Protein AF-A0A3N5TDU1-F1 (afdb_monomer_lite)

Foldseek 3Di:
DVVVVVVVVVVVVVVVVVVVVVVVPPQPPVLVVCCVPPPLCVQQPVCSVLVSVLVVLCVVLLHDCVQLVVLVVVCSVVVPHNVVSSVVSNVSSVLLSVVSVLQVPDDPVDRLDDRPPPVVNLQSVLVSLCVVLVQDPVLVSLLSVLCVVVVQHSLQLSLLSVLLSLANCNNVAPNVLSSLLSNLSSPFPDDSVQSVCNNVLQVLLVVLVHDSNVLSVLSSVCRNVNHGPVSSVVVSVVRSVD

Radius of gyration: 24.21 Å; chains: 1; bounding box: 45×33×99 Å

pLDDT: mean 86.34, std 15.41, range [39.44, 98.12]

Secondary structure (DSSP, 8-state):
-HHHHHHHHHHHHHHHHHHHHHHTT---HHHHHHHHH-GGGGGGGGGHHHHHHHHHHHHHTT--HHHHHHHHHHHHHTT--HHHHHHHHHHHHHHHHHHHHHHHTS-TT--SS-TT-HHHHHHHHHHHHHHHTT--HHHHHHHHHHHHHTT--HHHHHHHHHHHHT-TTGGGS-HHHHHHHHHHHHT----HHHHHTHHHHHHHHHHTT--HHHHHHHHHHHHHTT--HHHHHHHHHHHTT-

Sequence (242 aa):
MRARLLKTMCLIISISISCLALYAQNVSVELSQWYSENPKAESYREVRSQLEDIFAKAKVNQIPPELVLEVLHEGAAKNVSPARLAAGADKKLAELVVFQEMLASFPSSFKAFGPGEEKNALFLKTLYLLAKRGMPMAILRSLYAFACENRTDAEILLSVFRGLGHIHVLELIPGKKLDELGRVLLASKLPVSTYLSLGSVFVKGNLGDIPISEITSIIIEAVRDGKGLIRIDQELNRRGRR

Structure (mmCIF, N/CA/C/O backbone):
data_AF-A0A3N5TDU1-F1
#
_entry.id   AF-A0A3N5TDU1-F1
#
loop_
_atom_site.group_PDB
_atom_site.id
_atom_site.type_symbol
_atom_site.label_atom_id
_atom_site.label_alt_id
_atom_site.label_comp_id
_atom_site.label_asym_id
_atom_site.label_entity_id
_atom_site.label_seq_id
_atom_site.pdbx_PDB_ins_code
_atom_site.Cartn_x
_atom_site.Cartn_y
_atom_site.Cartn_z
_atom_site.occupancy
_atom_site.B_iso_or_equiv
_atom_site.auth_seq_id
_atom_site.auth_comp_id
_atom_site.auth_asym_id
_atom_site.auth_atom_id
_atom_site.pdbx_PDB_model_num
ATOM 1 N N . MET A 1 1 ? -8.587 -15.722 64.201 1.00 51.94 1 MET A N 1
ATOM 2 C CA . MET A 1 1 ? -8.148 -16.181 62.857 1.00 51.94 1 MET A CA 1
ATOM 3 C C . MET A 1 1 ? -9.072 -15.747 61.709 1.00 51.94 1 MET A C 1
ATOM 5 O O . MET A 1 1 ? -8.555 -15.327 60.685 1.00 51.94 1 MET A O 1
ATOM 9 N N . ARG A 1 2 ? -10.409 -15.744 61.868 1.00 48.25 2 ARG A N 1
ATOM 10 C CA . ARG A 1 2 ? -11.372 -15.341 60.811 1.00 48.25 2 ARG A CA 1
ATOM 11 C C . ARG A 1 2 ? -11.252 -13.888 60.303 1.00 48.25 2 ARG A C 1
ATOM 13 O O . ARG A 1 2 ? -11.464 -13.645 59.124 1.00 48.25 2 ARG A O 1
ATOM 20 N N . ALA A 1 3 ? -10.834 -12.938 61.142 1.00 48.56 3 ALA A N 1
ATOM 21 C CA . ALA A 1 3 ? -10.732 -11.521 60.759 1.00 48.56 3 ALA A CA 1
ATOM 22 C C . ALA A 1 3 ? -9.557 -11.181 59.812 1.00 48.56 3 ALA A C 1
ATOM 24 O O . ALA A 1 3 ? -9.582 -10.139 59.161 1.00 48.56 3 ALA A O 1
ATOM 25 N N . ARG A 1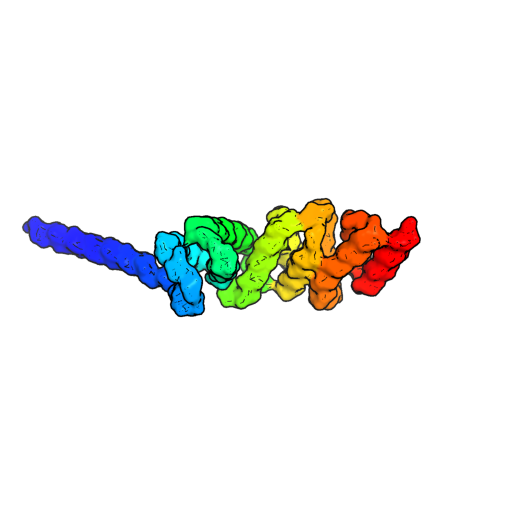 4 ? -8.527 -12.039 59.715 1.00 46.19 4 ARG A N 1
ATOM 26 C CA . ARG A 1 4 ? -7.401 -11.823 58.784 1.00 46.19 4 ARG A CA 1
ATOM 27 C C . ARG A 1 4 ? -7.746 -12.244 57.353 1.00 46.19 4 ARG A C 1
ATOM 29 O O . ARG A 1 4 ? -7.337 -11.554 56.434 1.00 46.19 4 ARG A O 1
ATOM 36 N N . LEU A 1 5 ? -8.559 -13.289 57.179 1.00 45.72 5 LEU A N 1
ATOM 37 C CA . LEU A 1 5 ? -8.977 -13.788 55.861 1.00 45.72 5 LEU A CA 1
ATOM 38 C C . LEU A 1 5 ? -9.904 -12.809 55.117 1.00 45.72 5 LEU A C 1
ATOM 40 O O . LEU A 1 5 ? -9.772 -12.647 53.906 1.00 45.72 5 LEU A O 1
ATOM 44 N N . LEU A 1 6 ? -10.779 -12.092 55.836 1.00 45.94 6 LEU A N 1
ATOM 45 C CA . LEU A 1 6 ? -11.670 -11.092 55.227 1.00 45.94 6 LEU A CA 1
ATOM 46 C C . LEU A 1 6 ? -10.905 -9.883 54.657 1.00 45.94 6 LEU A C 1
ATOM 48 O O . LEU A 1 6 ? -11.253 -9.372 53.596 1.00 45.94 6 LEU A O 1
ATOM 52 N N . LYS A 1 7 ? -9.837 -9.439 55.336 1.00 47.81 7 LYS A N 1
ATOM 53 C CA . LYS A 1 7 ? -9.016 -8.305 54.878 1.00 47.81 7 LYS A CA 1
ATOM 54 C C . LYS A 1 7 ? -8.223 -8.639 53.614 1.00 47.81 7 LYS A C 1
ATOM 56 O O . LYS A 1 7 ? -8.089 -7.780 52.751 1.00 47.81 7 LYS A O 1
ATOM 61 N N . THR A 1 8 ? -7.741 -9.874 53.478 1.00 52.97 8 THR A N 1
ATOM 62 C CA . THR A 1 8 ? -6.988 -10.306 52.291 1.00 52.97 8 THR A CA 1
ATOM 63 C C . THR A 1 8 ? -7.894 -10.468 51.068 1.00 52.97 8 THR A C 1
ATOM 65 O O . THR A 1 8 ? -7.503 -10.060 49.979 1.00 52.97 8 THR A O 1
ATOM 68 N N . MET A 1 9 ? -9.125 -10.973 51.234 1.00 49.09 9 MET A N 1
ATOM 69 C CA . MET A 1 9 ? -10.082 -11.059 50.120 1.00 49.09 9 MET A CA 1
ATOM 70 C C . MET A 1 9 ? -10.555 -9.684 49.631 1.00 49.09 9 MET A C 1
ATOM 72 O O . MET A 1 9 ? -10.606 -9.475 48.422 1.00 49.09 9 MET A O 1
ATOM 76 N N . CYS A 1 10 ? -10.822 -8.721 50.522 1.00 49.50 10 CYS A N 1
ATOM 77 C CA . CYS A 1 10 ? -11.155 -7.355 50.093 1.00 49.50 10 CYS A CA 1
ATOM 78 C C . CYS A 1 10 ? -9.995 -6.676 49.349 1.00 49.50 10 CYS A C 1
ATOM 80 O O . CYS A 1 10 ? -10.235 -5.973 48.373 1.00 49.50 10 CYS A O 1
ATOM 82 N N . LEU A 1 11 ? -8.741 -6.918 49.754 1.00 48.50 11 LEU A N 1
ATOM 83 C CA . LEU A 1 11 ? -7.575 -6.348 49.074 1.00 48.50 11 LEU A CA 1
ATOM 84 C C . LEU A 1 11 ? -7.404 -6.915 47.654 1.00 48.50 11 LEU A C 1
ATOM 86 O O . LEU A 1 11 ? -7.138 -6.166 46.721 1.00 48.50 11 LEU A O 1
ATOM 90 N N . ILE A 1 12 ? -7.609 -8.225 47.475 1.00 53.38 12 ILE A N 1
ATOM 91 C CA . ILE A 1 12 ? -7.517 -8.886 46.162 1.00 53.38 12 ILE A CA 1
ATOM 92 C C . ILE A 1 12 ? -8.651 -8.423 45.236 1.00 53.38 12 ILE A C 1
ATOM 94 O O . ILE A 1 12 ? -8.413 -8.160 44.057 1.00 53.38 12 ILE A O 1
ATOM 98 N N . ILE A 1 13 ? -9.866 -8.247 45.764 1.00 53.31 13 ILE A N 1
ATOM 99 C CA . ILE A 1 13 ? -11.007 -7.724 45.000 1.00 53.31 13 ILE A CA 1
ATOM 100 C C . ILE A 1 13 ? -10.770 -6.253 44.604 1.00 53.31 13 ILE A C 1
ATOM 102 O O . ILE A 1 13 ? -10.981 -5.899 43.447 1.00 53.31 13 ILE A O 1
ATOM 106 N N . SER A 1 14 ? -10.235 -5.408 45.494 1.00 47.34 14 SER A N 1
ATOM 107 C CA . SER A 1 14 ? -9.894 -4.011 45.169 1.00 47.34 14 SER A CA 1
ATOM 108 C C . SER A 1 14 ? -8.730 -3.863 44.183 1.00 47.34 14 SER A C 1
ATOM 110 O O . SER A 1 14 ? -8.756 -2.945 43.363 1.00 47.34 14 SER A O 1
ATOM 112 N N . ILE A 1 15 ? -7.739 -4.761 44.204 1.00 51.56 15 ILE A N 1
ATOM 113 C CA . ILE A 1 15 ? -6.653 -4.781 43.208 1.00 51.56 15 ILE A CA 1
ATOM 114 C C . ILE A 1 15 ? -7.191 -5.249 41.847 1.00 51.56 15 ILE A C 1
ATOM 116 O O . ILE A 1 15 ? -6.854 -4.661 40.824 1.00 51.56 15 ILE A O 1
ATOM 120 N N . SER A 1 16 ? -8.097 -6.231 41.824 1.00 46.38 16 SER A N 1
ATOM 121 C CA . SER A 1 16 ? -8.702 -6.736 40.582 1.00 46.38 16 SER A CA 1
ATOM 122 C C . SER A 1 16 ? -9.626 -5.705 39.920 1.00 46.38 16 SER A C 1
ATOM 124 O O . SER A 1 16 ? -9.584 -5.536 38.704 1.00 46.38 16 SER A O 1
ATOM 126 N N . ILE A 1 17 ? -10.405 -4.954 40.710 1.00 47.78 17 ILE A N 1
ATOM 127 C CA . ILE A 1 17 ? -11.255 -3.856 40.214 1.00 47.78 17 ILE A CA 1
ATOM 128 C C . ILE A 1 17 ? -10.399 -2.674 39.738 1.00 47.78 17 ILE A C 1
ATOM 130 O O . ILE A 1 17 ? -10.696 -2.088 38.701 1.00 47.78 17 ILE A O 1
ATOM 134 N N . SER A 1 18 ? -9.298 -2.363 40.431 1.00 43.41 18 SER A N 1
ATOM 135 C CA . SER A 1 18 ? -8.349 -1.331 39.989 1.00 43.41 18 SER A CA 1
ATOM 136 C C . SER A 1 18 ? -7.619 -1.726 38.697 1.00 43.41 18 SER A C 1
ATOM 138 O O . SER A 1 18 ? -7.422 -0.873 37.840 1.00 43.41 18 SER A O 1
ATOM 140 N N . CYS A 1 19 ? -7.281 -3.006 38.498 1.00 41.25 19 CYS A N 1
ATOM 141 C CA . CYS A 1 19 ? -6.705 -3.499 37.241 1.00 41.25 19 CYS A CA 1
ATOM 142 C C . CYS A 1 19 ? -7.702 -3.465 36.071 1.00 41.25 19 CYS A C 1
ATOM 144 O O . CYS A 1 19 ? -7.303 -3.127 34.960 1.00 41.25 19 CYS A O 1
ATOM 146 N N . LEU A 1 20 ? -8.987 -3.750 36.309 1.00 42.78 20 LEU A N 1
ATOM 147 C CA . LEU A 1 20 ? -10.048 -3.595 35.302 1.00 42.78 20 LEU A CA 1
ATOM 148 C C . LEU A 1 20 ? -10.334 -2.115 34.984 1.00 42.78 20 LEU A C 1
ATOM 150 O O . LEU A 1 20 ? -10.522 -1.766 33.822 1.00 42.78 20 LEU A O 1
ATOM 154 N N . ALA A 1 21 ? -10.288 -1.228 35.982 1.00 39.44 21 ALA A N 1
ATOM 155 C CA . ALA A 1 21 ? -10.458 0.215 35.789 1.00 39.44 21 ALA A CA 1
ATOM 156 C C . ALA A 1 21 ? -9.253 0.879 35.089 1.00 39.44 21 ALA A C 1
ATOM 158 O O . ALA A 1 21 ? -9.437 1.802 34.299 1.00 39.44 21 ALA A O 1
ATOM 159 N N . LEU A 1 22 ? -8.031 0.375 35.309 1.00 40.00 22 LEU A N 1
ATOM 160 C CA . LEU A 1 22 ? -6.830 0.772 34.559 1.00 40.00 22 LEU A CA 1
ATOM 161 C C . LEU A 1 22 ? -6.812 0.215 33.127 1.00 40.00 22 LEU A C 1
ATOM 163 O O . LEU A 1 22 ? -6.207 0.828 32.250 1.00 40.00 22 LEU A O 1
ATOM 167 N N . TYR A 1 23 ? -7.513 -0.891 32.862 1.00 43.19 23 TYR A N 1
ATOM 168 C CA . TYR A 1 23 ? -7.769 -1.360 31.495 1.00 43.19 23 TYR A CA 1
ATOM 169 C C . TYR A 1 23 ? -8.785 -0.464 30.764 1.00 43.19 23 TYR A C 1
ATOM 171 O O . TYR A 1 23 ? -8.654 -0.234 29.565 1.00 43.19 23 TYR A O 1
ATOM 179 N N . ALA A 1 24 ? -9.753 0.099 31.495 1.00 39.66 24 ALA A N 1
ATOM 180 C CA . ALA A 1 24 ? -10.848 0.904 30.949 1.00 39.66 24 ALA A CA 1
ATOM 181 C C . ALA A 1 24 ? -10.500 2.377 30.635 1.00 39.66 24 ALA A C 1
ATOM 183 O O . ALA A 1 24 ? -11.323 3.075 30.049 1.00 39.66 24 ALA A O 1
ATOM 184 N N . GLN A 1 25 ? -9.307 2.878 30.989 1.00 43.22 25 GLN A N 1
ATOM 185 C CA . GLN A 1 25 ? -8.912 4.278 30.733 1.00 43.22 25 GLN A CA 1
ATOM 186 C C . GLN A 1 25 ? -7.965 4.496 29.541 1.00 43.22 25 GLN A C 1
ATOM 188 O O . GLN A 1 25 ? -7.483 5.607 29.340 1.00 43.22 25 GLN A O 1
ATOM 193 N N . ASN A 1 26 ? -7.751 3.498 28.680 1.00 48.22 26 ASN A N 1
ATOM 194 C CA . ASN A 1 26 ? -7.116 3.720 27.373 1.00 48.22 26 ASN A CA 1
ATOM 195 C C . ASN A 1 26 ? -8.159 4.095 26.307 1.00 48.22 26 ASN A C 1
ATOM 197 O O . ASN A 1 26 ? -8.187 3.510 25.225 1.00 48.22 26 ASN A O 1
ATOM 201 N N . VAL A 1 27 ? -9.015 5.086 26.587 1.00 56.28 27 VAL A N 1
ATOM 202 C CA . VAL A 1 27 ? -9.733 5.734 25.486 1.00 56.28 27 VAL A CA 1
ATOM 203 C C . VAL A 1 27 ? -8.659 6.392 24.628 1.00 56.28 27 VAL A C 1
ATOM 205 O O . VAL A 1 27 ? -7.911 7.244 25.109 1.00 56.28 27 VAL A O 1
ATOM 208 N N . SER A 1 28 ? -8.523 5.947 23.379 1.00 71.94 28 SER A N 1
ATOM 209 C CA . SER A 1 28 ? -7.599 6.581 22.442 1.00 71.94 28 SER A CA 1
ATOM 210 C C . SER A 1 28 ? -7.936 8.072 22.364 1.00 71.94 28 SER A C 1
ATOM 212 O O . SER A 1 28 ? -9.095 8.454 22.156 1.00 71.94 28 SER A O 1
ATOM 214 N N . VAL A 1 29 ? -6.923 8.912 22.590 1.00 86.56 29 VAL A N 1
ATOM 215 C CA . VAL A 1 29 ? -7.038 10.376 22.507 1.00 86.56 29 VAL A CA 1
ATOM 216 C C . VAL A 1 29 ? -7.584 10.755 21.132 1.00 86.56 29 VAL A C 1
ATOM 218 O O . VAL A 1 29 ? -8.474 11.589 21.024 1.00 86.56 29 VAL A O 1
ATOM 221 N N . GLU A 1 30 ? -7.133 10.042 20.105 1.00 90.31 30 GLU A N 1
ATOM 222 C CA . GLU A 1 30 ? -7.511 10.192 18.708 1.00 90.31 30 GLU A CA 1
ATOM 223 C C . GLU A 1 30 ? -8.990 9.856 18.462 1.00 90.31 30 GLU A C 1
ATOM 225 O O . GLU A 1 30 ? -9.699 10.619 17.807 1.00 90.31 30 GLU A O 1
ATOM 230 N N . LEU A 1 31 ? -9.497 8.751 19.024 1.00 94.06 31 LEU A N 1
ATOM 231 C CA . LEU A 1 31 ? -10.918 8.405 18.920 1.00 94.06 31 LEU A CA 1
ATOM 232 C C . LEU A 1 31 ? -11.800 9.415 19.667 1.00 94.06 31 LEU A C 1
ATOM 234 O O . LEU A 1 31 ? -12.855 9.806 19.166 1.00 94.06 31 LEU A O 1
ATOM 238 N N . SER A 1 32 ? -11.367 9.866 20.848 1.00 92.69 32 SER A N 1
ATOM 239 C CA . SER A 1 32 ? -12.079 10.903 21.611 1.00 92.69 32 SER A CA 1
ATOM 240 C C . SER A 1 32 ? -12.150 12.213 20.836 1.00 92.69 32 SER A C 1
ATOM 242 O O . SER A 1 32 ? -13.217 12.821 20.740 1.00 92.69 32 SER A O 1
ATOM 244 N N . GLN A 1 33 ? -11.022 12.613 20.247 1.00 93.31 33 GLN A N 1
ATOM 245 C CA . GLN A 1 33 ? -10.913 13.795 19.410 1.00 93.31 33 GLN A CA 1
ATOM 246 C C . GLN A 1 33 ? -11.852 13.691 18.203 1.00 93.31 33 GLN A C 1
ATOM 248 O O . GLN A 1 33 ? -12.650 14.599 17.981 1.00 93.31 33 GLN A O 1
ATOM 253 N N . TRP A 1 34 ? -11.876 12.547 17.511 1.00 95.19 34 TRP A N 1
ATOM 254 C CA . TRP A 1 34 ? -12.798 12.306 16.399 1.00 95.19 34 TRP A CA 1
ATOM 255 C C . TRP A 1 34 ? -14.272 12.482 16.787 1.00 95.19 34 TRP A C 1
ATOM 257 O O . TRP A 1 34 ? -15.011 13.153 16.068 1.00 95.19 34 TRP A O 1
ATOM 267 N N . TYR A 1 35 ? -14.701 11.940 17.934 1.00 95.12 35 TYR A N 1
ATOM 268 C CA . TYR A 1 35 ? -16.068 12.138 18.433 1.00 95.12 35 TYR A CA 1
ATOM 269 C C . TYR A 1 35 ? -16.387 13.603 18.752 1.00 95.12 35 TYR A C 1
ATOM 271 O O . TYR A 1 35 ? -17.536 14.014 18.609 1.00 95.12 35 TYR A O 1
ATOM 279 N N . SER A 1 36 ? -15.395 14.381 19.189 1.00 93.31 36 SER A N 1
ATOM 280 C CA . SER A 1 36 ? -15.578 15.797 19.522 1.00 93.31 36 SER A CA 1
ATOM 281 C C . SER A 1 36 ? -15.581 16.719 18.299 1.00 93.31 36 SER A C 1
ATOM 283 O O . SER A 1 36 ? -16.310 17.708 18.277 1.00 93.31 36 SER A O 1
ATOM 285 N N . GLU A 1 37 ? -14.797 16.390 17.272 1.00 93.12 37 GLU A N 1
ATOM 286 C CA . GLU A 1 37 ? -14.578 17.248 16.102 1.00 93.12 37 GLU A CA 1
ATOM 287 C C . GLU A 1 37 ? -15.522 16.932 14.942 1.00 93.12 37 GLU A C 1
ATOM 289 O O . GLU A 1 37 ? -15.781 17.797 14.106 1.00 93.12 37 GLU A O 1
ATOM 294 N N . ASN A 1 38 ? -16.033 15.702 14.857 1.00 91.44 38 ASN A N 1
ATOM 295 C CA . ASN A 1 38 ? -16.874 15.269 13.752 1.00 91.44 38 ASN A CA 1
ATOM 296 C C . ASN A 1 38 ? -18.357 15.250 14.160 1.00 91.44 38 ASN A C 1
ATOM 298 O O . ASN A 1 38 ? -18.781 14.338 14.872 1.00 91.44 38 ASN A O 1
ATOM 302 N N . PRO A 1 39 ? -19.200 16.162 13.636 1.00 91.12 39 PRO A N 1
ATOM 303 C CA . PRO A 1 39 ? -20.623 16.213 13.981 1.00 91.12 39 PRO A CA 1
ATOM 304 C C . PRO A 1 39 ? -21.389 14.923 13.662 1.00 91.12 39 PRO A C 1
ATOM 306 O O . PRO A 1 39 ? -22.413 14.636 14.276 1.00 91.12 39 PRO A O 1
ATOM 309 N N . LYS A 1 40 ? -20.908 14.127 12.697 1.00 92.50 40 LYS A N 1
ATOM 310 C CA . LYS A 1 40 ? -21.536 12.852 12.325 1.00 92.50 40 LYS A CA 1
ATOM 311 C C . LYS A 1 40 ? -21.173 11.703 13.267 1.00 92.50 40 LYS A C 1
ATOM 313 O O . LYS A 1 40 ? -21.841 10.667 13.224 1.00 92.50 40 LYS A O 1
ATOM 318 N N . ALA A 1 41 ? -20.147 11.866 14.106 1.00 93.25 41 ALA A N 1
ATOM 319 C CA . ALA A 1 41 ? -19.670 10.828 15.016 1.00 93.25 41 ALA A CA 1
ATOM 320 C C . ALA A 1 41 ? -20.751 10.377 16.011 1.00 93.25 41 ALA A C 1
ATOM 322 O O . ALA A 1 41 ? -20.774 9.216 16.405 1.00 93.25 41 ALA A O 1
ATOM 323 N N . GLU A 1 42 ? -21.699 11.256 16.348 1.00 92.81 42 GLU A N 1
ATOM 324 C CA . GLU A 1 42 ? -22.817 10.963 17.250 1.00 92.81 42 GLU A CA 1
ATOM 325 C C . GLU A 1 42 ? -23.597 9.699 16.859 1.00 92.81 42 GLU A C 1
ATOM 327 O O . GLU A 1 42 ? -23.932 8.878 17.712 1.00 92.81 42 GLU A O 1
ATOM 332 N N . SER A 1 43 ? -23.809 9.494 15.556 1.00 95.12 43 SER A N 1
ATOM 333 C CA . SER A 1 43 ? -24.521 8.321 15.028 1.00 95.12 43 SER A CA 1
ATOM 334 C C . SER A 1 43 ? -23.812 6.986 15.294 1.00 95.12 43 SER A C 1
ATOM 336 O O . SER A 1 43 ? -24.419 5.932 15.142 1.00 95.12 43 SER A O 1
ATOM 338 N N . TYR A 1 44 ? -22.552 7.021 15.732 1.00 96.62 44 TYR A N 1
ATOM 339 C CA . TYR A 1 44 ? -21.711 5.854 15.987 1.00 96.62 44 TYR A CA 1
ATOM 340 C C . TYR A 1 44 ? -21.548 5.532 17.478 1.00 96.62 44 TYR A C 1
ATOM 342 O O . TYR A 1 44 ? -20.837 4.584 17.812 1.00 96.62 44 TYR A O 1
ATOM 350 N N . ARG A 1 45 ? -22.227 6.256 18.385 1.00 94.44 45 ARG A N 1
ATOM 351 C CA . ARG A 1 45 ? -22.121 6.027 19.841 1.00 94.44 45 ARG A CA 1
ATOM 352 C C . ARG A 1 45 ? -22.369 4.576 20.254 1.00 94.44 45 ARG A C 1
ATOM 354 O O . ARG A 1 45 ? -21.699 4.090 21.160 1.00 94.44 45 ARG A O 1
ATOM 361 N N . GLU A 1 46 ? -23.290 3.883 19.589 1.00 95.88 46 GLU A N 1
ATOM 362 C CA . GLU A 1 46 ? -23.627 2.485 19.894 1.00 95.88 46 GLU A CA 1
ATOM 363 C C . GLU A 1 46 ? -22.463 1.503 19.675 1.00 95.88 46 GLU A C 1
ATOM 365 O O . GLU A 1 46 ? -22.378 0.497 20.371 1.00 95.88 46 GLU A O 1
ATOM 370 N N . VAL A 1 47 ? -21.530 1.810 18.766 1.00 97.06 47 VAL A N 1
ATOM 371 C CA . VAL A 1 47 ? -20.332 0.988 18.505 1.00 97.06 47 VAL A CA 1
ATOM 372 C C . VAL A 1 47 ? -19.071 1.560 19.154 1.00 97.06 47 VAL A C 1
ATOM 374 O O . VAL A 1 47 ? -17.967 1.103 18.865 1.00 97.06 47 VAL A O 1
ATOM 377 N N . ARG A 1 48 ? -19.195 2.554 20.043 1.00 95.38 48 ARG A N 1
ATOM 378 C CA . ARG A 1 48 ? -18.043 3.241 20.644 1.00 95.38 48 ARG A CA 1
ATOM 379 C C . ARG A 1 48 ? -17.072 2.289 21.339 1.00 95.38 48 ARG A C 1
ATOM 381 O O . ARG A 1 48 ? -15.883 2.369 21.060 1.00 95.38 48 ARG A O 1
ATOM 388 N N . SER A 1 49 ? -17.567 1.376 22.173 1.00 94.25 49 SER A N 1
ATOM 389 C CA . SER A 1 49 ? -16.712 0.404 22.874 1.00 94.25 49 SER A CA 1
ATOM 390 C C . SER A 1 49 ? -15.955 -0.503 21.897 1.00 94.25 49 SER A C 1
ATOM 392 O O . SER A 1 49 ? -14.768 -0.746 22.081 1.00 94.25 49 SER A O 1
ATOM 394 N N . GLN A 1 50 ? -16.595 -0.925 20.801 1.00 96.31 50 GLN A N 1
ATOM 395 C CA . GLN A 1 50 ? -15.922 -1.706 19.762 1.00 96.31 50 GLN A CA 1
ATOM 396 C C . GLN A 1 50 ? -14.826 -0.890 19.058 1.00 96.31 50 GLN A C 1
ATOM 398 O O . GLN A 1 50 ? -13.762 -1.419 18.743 1.00 96.31 50 GLN A O 1
ATOM 403 N N . LEU A 1 51 ? -15.065 0.400 18.806 1.00 96.75 51 LEU A N 1
ATOM 404 C CA . LEU A 1 51 ? -14.049 1.291 18.244 1.00 96.75 51 LEU A CA 1
ATOM 405 C C . LEU A 1 51 ? -12.892 1.515 19.228 1.00 96.75 51 LEU A C 1
ATOM 407 O O . LEU A 1 51 ? -11.740 1.492 18.807 1.00 96.75 51 LEU A O 1
ATOM 411 N N . GLU A 1 52 ? -13.166 1.668 20.523 1.00 95.50 52 GLU A N 1
ATOM 412 C CA . GLU A 1 52 ? -12.135 1.767 21.565 1.00 95.50 52 GLU A CA 1
ATOM 413 C C . GLU A 1 52 ? -11.237 0.519 21.571 1.00 95.50 52 GLU A C 1
ATOM 415 O O . GLU A 1 52 ? -10.010 0.651 21.539 1.00 95.50 52 GLU A O 1
ATOM 420 N N . ASP A 1 53 ? -11.823 -0.679 21.472 1.00 95.50 53 ASP A N 1
ATOM 421 C CA . ASP A 1 53 ? -11.075 -1.936 21.350 1.00 95.50 53 ASP A CA 1
ATOM 422 C C . ASP A 1 53 ? -10.205 -1.981 20.084 1.00 95.50 53 ASP A C 1
ATOM 424 O O . ASP A 1 53 ? -9.057 -2.431 20.127 1.00 95.50 53 ASP A O 1
ATOM 428 N N . ILE A 1 54 ? -10.716 -1.503 18.944 1.00 96.94 54 ILE A N 1
ATOM 429 C CA . ILE A 1 54 ? -9.956 -1.437 17.683 1.00 96.94 54 ILE A CA 1
ATOM 430 C C . ILE A 1 54 ? -8.740 -0.515 17.839 1.00 96.94 54 ILE A C 1
ATOM 432 O O . ILE A 1 54 ? -7.635 -0.886 17.442 1.00 96.94 54 ILE A O 1
ATOM 436 N N . PHE A 1 55 ? -8.897 0.659 18.453 1.00 95.62 55 PHE A N 1
ATOM 437 C CA . PHE A 1 55 ? -7.773 1.573 18.681 1.00 95.62 55 PHE A CA 1
ATOM 438 C C . PHE A 1 55 ? -6.768 1.020 19.698 1.00 95.62 55 PHE A C 1
ATOM 440 O O . PHE A 1 55 ? -5.558 1.159 19.506 1.00 95.62 55 PHE A O 1
ATOM 447 N N . ALA A 1 56 ? -7.236 0.331 20.740 1.00 94.00 56 ALA A N 1
ATOM 448 C CA . ALA A 1 56 ? -6.358 -0.362 21.677 1.00 94.00 56 ALA A CA 1
ATOM 449 C C . ALA A 1 56 ? -5.529 -1.449 20.969 1.00 94.00 56 ALA A C 1
ATOM 451 O O . ALA A 1 56 ? -4.306 -1.501 21.134 1.00 94.00 56 ALA A O 1
ATOM 452 N N . LYS A 1 57 ? -6.157 -2.267 20.112 1.00 94.88 57 LYS A N 1
ATOM 453 C CA . LYS A 1 57 ? -5.457 -3.255 19.275 1.00 94.88 57 LYS A CA 1
ATOM 454 C C . LYS A 1 57 ? -4.463 -2.592 18.319 1.00 94.88 57 LYS A C 1
ATOM 456 O O . LYS A 1 57 ? -3.353 -3.101 18.172 1.00 94.88 57 LYS A O 1
ATOM 461 N N . ALA A 1 58 ? -4.823 -1.472 17.690 1.00 94.19 58 ALA A N 1
ATOM 462 C CA . ALA A 1 58 ? -3.922 -0.724 16.813 1.00 94.19 58 ALA A CA 1
ATOM 463 C C . ALA A 1 58 ? -2.658 -0.281 17.562 1.00 94.19 58 ALA A C 1
ATOM 465 O O . ALA A 1 58 ? -1.549 -0.562 17.110 1.00 94.19 58 ALA A O 1
ATOM 466 N N . LYS A 1 59 ? -2.821 0.294 18.761 1.00 92.25 59 LYS A N 1
ATOM 467 C CA . LYS A 1 59 ? -1.714 0.706 19.634 1.00 92.25 59 LYS A CA 1
ATOM 468 C C . LYS A 1 59 ? -0.801 -0.463 20.013 1.00 92.25 59 LYS A C 1
ATOM 470 O O . LYS A 1 59 ? 0.415 -0.341 19.896 1.00 92.25 59 LYS A O 1
ATOM 475 N N . VAL A 1 60 ? -1.369 -1.601 20.424 1.00 92.38 60 VAL A N 1
ATOM 476 C CA . VAL A 1 60 ? -0.600 -2.818 20.761 1.00 92.38 60 VAL A CA 1
ATOM 477 C C . VAL A 1 60 ? 0.221 -3.310 19.567 1.00 92.38 60 VAL A C 1
ATOM 479 O O . VAL A 1 60 ? 1.383 -3.677 19.728 1.00 92.38 60 VAL A O 1
ATOM 482 N N . ASN A 1 61 ? -0.356 -3.263 18.366 1.00 92.19 61 ASN A N 1
ATOM 483 C CA . ASN A 1 61 ? 0.302 -3.691 17.133 1.00 92.19 61 ASN A CA 1
ATOM 484 C C . ASN A 1 61 ? 1.141 -2.590 16.465 1.00 92.19 61 ASN A C 1
ATOM 486 O O . ASN A 1 61 ? 1.588 -2.777 15.339 1.00 92.19 61 ASN A O 1
ATOM 490 N N . GLN A 1 62 ? 1.367 -1.452 17.132 1.00 91.50 62 GLN A N 1
ATOM 491 C CA . GLN A 1 62 ? 2.152 -0.328 16.601 1.00 91.50 62 GLN A CA 1
ATOM 492 C C . GLN A 1 62 ? 1.622 0.210 15.257 1.00 91.50 62 GLN A C 1
ATOM 494 O O . GLN A 1 62 ? 2.384 0.733 14.442 1.00 91.50 62 GLN A O 1
ATOM 499 N N . ILE A 1 63 ? 0.313 0.087 15.025 1.00 93.00 63 ILE A N 1
ATOM 500 C CA . ILE A 1 63 ? -0.362 0.635 13.851 1.00 93.00 63 ILE A CA 1
ATOM 501 C C . ILE A 1 63 ? -0.714 2.099 14.130 1.00 93.00 63 ILE A C 1
ATOM 503 O O . ILE A 1 63 ? -1.401 2.367 15.121 1.00 93.00 63 ILE A O 1
ATOM 507 N N . PRO A 1 64 ? -0.288 3.042 13.270 1.00 92.19 64 PRO A N 1
ATOM 508 C CA . PRO A 1 64 ? -0.615 4.450 13.446 1.00 92.19 64 PRO A CA 1
ATOM 509 C C . PRO A 1 64 ? -2.142 4.687 13.431 1.00 92.19 64 PRO A C 1
ATOM 511 O O . PRO A 1 64 ? -2.825 4.213 12.510 1.00 92.19 64 PRO A O 1
ATOM 514 N N . PRO A 1 65 ? -2.704 5.368 14.450 1.00 91.69 65 PRO A N 1
ATOM 515 C CA . PRO A 1 65 ? -4.151 5.518 14.631 1.00 91.69 65 PRO A CA 1
ATOM 516 C C . PRO A 1 65 ? -4.835 6.260 13.476 1.00 91.69 65 PRO A C 1
ATOM 518 O O . PRO A 1 65 ? -5.997 5.983 13.169 1.00 91.69 65 PRO A O 1
ATOM 521 N N . GLU A 1 66 ? -4.119 7.142 12.777 1.00 92.31 66 GLU A N 1
ATOM 522 C CA . GLU A 1 66 ? -4.601 7.860 11.598 1.00 92.31 66 GLU A CA 1
ATOM 523 C C . GLU A 1 66 ? -5.099 6.915 10.496 1.00 92.31 66 GLU A C 1
ATOM 525 O O . GLU A 1 66 ? -6.081 7.214 9.817 1.00 92.31 66 GLU A O 1
ATOM 530 N N . LEU A 1 67 ? -4.507 5.723 10.359 1.00 94.62 67 LEU A N 1
ATOM 531 C CA . LEU A 1 67 ? -4.934 4.748 9.355 1.00 94.62 67 LEU A CA 1
ATOM 532 C C . LEU A 1 67 ? -6.302 4.143 9.683 1.00 94.62 67 LEU A C 1
ATOM 534 O O . LEU A 1 67 ? -7.057 3.798 8.769 1.00 94.62 67 LEU A O 1
ATOM 538 N N . VAL A 1 68 ? -6.640 4.026 10.967 1.00 95.19 68 VAL A N 1
ATOM 539 C CA . VAL A 1 68 ? -7.968 3.593 11.420 1.00 95.19 68 VAL A CA 1
ATOM 540 C C . VAL A 1 68 ? -8.957 4.757 11.324 1.00 95.19 68 VAL A C 1
ATOM 542 O O . VAL A 1 68 ? -10.060 4.572 10.807 1.00 95.19 68 VAL A O 1
ATOM 545 N N . LEU A 1 69 ? -8.545 5.968 11.722 1.00 95.25 69 LEU A N 1
ATOM 546 C CA . LEU A 1 69 ? -9.358 7.186 11.614 1.00 95.25 69 LEU A CA 1
ATOM 547 C C . LEU A 1 69 ? -9.832 7.460 10.185 1.00 95.25 69 LEU A C 1
ATOM 549 O O . LEU A 1 69 ? -10.981 7.854 9.998 1.00 95.25 69 LEU A O 1
ATOM 553 N N . GLU A 1 70 ? -9.002 7.206 9.170 1.00 95.12 70 GLU A N 1
ATOM 554 C CA . GLU A 1 70 ? -9.404 7.319 7.761 1.00 95.12 70 GLU A CA 1
ATOM 555 C C . GLU A 1 70 ? -10.697 6.547 7.452 1.00 95.12 70 GLU A C 1
ATOM 557 O O . GLU A 1 70 ? -11.559 7.056 6.738 1.00 95.12 70 GLU A O 1
ATOM 562 N N . VAL A 1 71 ? -10.866 5.343 8.017 1.00 95.88 71 VAL A N 1
ATOM 563 C CA . VAL A 1 71 ? -12.082 4.533 7.823 1.00 95.88 71 VAL A CA 1
ATOM 564 C C . VAL A 1 71 ? -13.276 5.184 8.497 1.00 95.88 71 VAL A C 1
ATOM 566 O O . VAL A 1 71 ? -14.368 5.189 7.929 1.00 95.88 71 VAL A O 1
ATOM 569 N N . LEU A 1 72 ? -13.077 5.746 9.690 1.00 96.94 72 LEU A N 1
ATOM 570 C CA . LEU A 1 72 ? -14.148 6.417 10.415 1.00 96.94 72 LEU A CA 1
ATOM 571 C C . LEU A 1 72 ? -14.601 7.677 9.670 1.00 96.94 72 LEU A C 1
ATOM 573 O O . LEU A 1 72 ? -15.797 7.880 9.478 1.00 96.94 72 LEU A O 1
ATOM 577 N N . HIS A 1 73 ? -13.659 8.496 9.196 1.00 96.31 73 HIS A N 1
ATOM 578 C CA . HIS A 1 73 ? -13.957 9.688 8.403 1.00 96.31 73 HIS A CA 1
ATOM 579 C C . HIS A 1 73 ? -14.656 9.345 7.086 1.00 96.31 73 HIS A C 1
ATOM 581 O O . HIS A 1 73 ? -15.697 9.926 6.779 1.00 96.31 73 HIS A O 1
ATOM 587 N N . GLU A 1 74 ? -14.130 8.387 6.321 1.00 95.75 74 GLU A N 1
ATOM 588 C CA . GLU A 1 74 ? -14.723 7.974 5.048 1.00 95.75 74 GLU A CA 1
ATOM 589 C C . GLU A 1 74 ? -16.108 7.339 5.248 1.00 95.75 74 GLU A C 1
ATOM 591 O O . GLU A 1 74 ? -17.057 7.661 4.528 1.00 95.75 74 GLU A O 1
ATOM 596 N N . GLY A 1 75 ? -16.245 6.469 6.251 1.00 96.56 75 GLY A N 1
ATOM 597 C CA . GLY A 1 75 ? -17.502 5.817 6.600 1.00 96.56 75 GLY A CA 1
ATOM 598 C C . GLY A 1 75 ? -18.570 6.816 7.040 1.00 96.56 75 GLY A C 1
ATOM 599 O O . GLY A 1 75 ? -19.688 6.770 6.527 1.00 96.56 75 GLY A O 1
ATOM 600 N N . ALA A 1 76 ? -18.217 7.767 7.909 1.00 96.56 76 ALA A N 1
ATOM 601 C CA . ALA A 1 76 ? -19.116 8.834 8.345 1.00 96.56 76 ALA A CA 1
ATOM 602 C C . ALA A 1 76 ? -19.499 9.779 7.199 1.00 96.56 76 ALA A C 1
ATOM 604 O O . ALA A 1 76 ? -20.663 10.160 7.060 1.00 96.56 76 ALA A O 1
ATOM 605 N N . ALA A 1 77 ? -18.555 10.130 6.321 1.00 95.88 77 ALA A N 1
ATOM 606 C CA . ALA A 1 77 ? -18.850 10.931 5.135 1.00 95.88 77 ALA A CA 1
ATOM 607 C C . ALA A 1 77 ? -19.895 10.243 4.238 1.00 95.88 77 ALA A C 1
ATOM 609 O O . ALA A 1 77 ? -20.822 10.903 3.767 1.00 95.88 77 ALA A O 1
ATOM 610 N N . LYS A 1 78 ? -19.788 8.917 4.088 1.00 96.44 78 LYS A N 1
ATOM 611 C CA . LYS A 1 78 ? -20.684 8.061 3.294 1.00 96.44 78 LYS A CA 1
ATOM 612 C C . LYS A 1 78 ? -21.932 7.576 4.044 1.00 96.44 78 LYS A C 1
ATOM 614 O O . LYS A 1 78 ? -22.701 6.807 3.473 1.00 96.44 78 LYS A O 1
ATOM 619 N N . ASN A 1 79 ? -22.143 8.008 5.290 1.00 96.12 79 ASN A N 1
ATOM 620 C CA . ASN A 1 79 ? -23.244 7.573 6.159 1.00 96.12 79 ASN A CA 1
ATOM 621 C C . ASN A 1 79 ? -23.350 6.034 6.266 1.00 96.12 79 ASN A C 1
ATOM 623 O O . ASN A 1 79 ? -24.437 5.457 6.221 1.00 96.12 79 ASN A O 1
ATOM 627 N N . VAL A 1 80 ? -22.206 5.350 6.363 1.00 97.81 80 VAL A N 1
ATOM 628 C CA . VAL A 1 80 ? -22.150 3.899 6.587 1.00 97.81 80 VAL A CA 1
ATOM 629 C C . VAL A 1 80 ? -22.768 3.584 7.949 1.00 97.81 80 VAL A C 1
ATOM 631 O O . VAL A 1 80 ? -22.522 4.313 8.908 1.00 97.81 80 VAL A O 1
ATOM 634 N N . SER A 1 81 ? -23.549 2.502 8.054 1.00 97.81 81 SER A N 1
ATOM 635 C CA . SER A 1 81 ? -24.161 2.110 9.330 1.00 97.81 81 SER A CA 1
ATOM 636 C C . SER A 1 81 ? -23.106 1.788 10.399 1.00 97.81 81 SER A C 1
ATOM 638 O O . SER A 1 81 ? -22.021 1.310 10.045 1.00 97.81 81 SER A O 1
ATOM 640 N N . PRO A 1 82 ? -23.398 1.977 11.699 1.00 98.00 82 PRO A N 1
ATOM 641 C CA . PRO A 1 82 ? -22.385 1.831 12.743 1.00 98.00 82 PRO A CA 1
ATOM 642 C C . PRO A 1 82 ? -21.723 0.453 12.780 1.00 98.00 82 PRO A C 1
ATOM 644 O O . PRO A 1 82 ? -20.496 0.359 12.762 1.00 98.00 82 PRO A O 1
ATOM 647 N N . ALA A 1 83 ? -22.517 -0.617 12.688 1.00 97.69 83 ALA A N 1
ATOM 648 C CA . ALA A 1 83 ? -22.002 -1.984 12.623 1.00 97.69 83 ALA A CA 1
ATOM 649 C C . ALA A 1 83 ? -21.054 -2.213 11.429 1.00 97.69 83 ALA A C 1
ATOM 651 O O . ALA A 1 83 ? -20.007 -2.846 11.567 1.00 97.69 83 ALA A O 1
ATOM 652 N N . ARG A 1 84 ? -21.385 -1.673 10.244 1.00 97.94 84 ARG A N 1
ATOM 653 C CA . ARG A 1 84 ? -20.536 -1.807 9.047 1.00 97.94 84 ARG A CA 1
ATOM 654 C C . ARG A 1 84 ? -19.265 -0.971 9.148 1.00 97.94 84 ARG A C 1
ATOM 656 O O . ARG A 1 84 ? -18.232 -1.400 8.641 1.00 97.94 84 ARG A O 1
ATOM 663 N N . LEU A 1 85 ? -19.336 0.197 9.781 1.00 98.00 85 LEU A N 1
ATOM 664 C CA . LEU A 1 85 ? -18.186 1.068 9.993 1.00 98.00 85 LEU A CA 1
ATOM 665 C C . LEU A 1 85 ? -17.183 0.416 10.952 1.00 98.00 85 LEU A C 1
ATOM 667 O O . LEU A 1 85 ? -16.007 0.309 10.610 1.00 98.00 85 LEU A O 1
ATOM 671 N N . ALA A 1 86 ? -17.653 -0.109 12.087 1.00 98.00 86 ALA A N 1
ATOM 672 C CA . ALA A 1 86 ? -16.805 -0.822 13.039 1.00 98.00 86 ALA A CA 1
ATOM 673 C C . ALA A 1 86 ? -16.188 -2.094 12.427 1.00 98.00 86 ALA A C 1
ATOM 675 O O . ALA A 1 86 ? -14.982 -2.307 12.539 1.00 98.00 86 ALA A O 1
ATOM 676 N N . ALA A 1 87 ? -16.971 -2.890 11.688 1.00 98.00 87 ALA A N 1
ATOM 677 C CA . ALA A 1 87 ? -16.453 -4.058 10.970 1.00 98.00 87 ALA A CA 1
ATOM 678 C C . ALA A 1 87 ? -15.419 -3.684 9.889 1.00 98.00 87 ALA A C 1
ATOM 680 O O . ALA A 1 87 ? -14.430 -4.390 9.697 1.00 98.00 87 ALA A O 1
ATOM 681 N N . GLY A 1 88 ? -15.623 -2.567 9.183 1.00 97.50 88 GLY A N 1
ATOM 682 C CA . GLY A 1 88 ? -14.663 -2.046 8.209 1.00 97.50 88 GLY A CA 1
ATOM 683 C C . GLY A 1 88 ? -13.348 -1.603 8.854 1.00 97.50 88 GLY A C 1
ATOM 684 O O . GLY A 1 88 ? -12.279 -1.892 8.315 1.00 97.50 88 GLY A O 1
ATOM 685 N N . ALA A 1 89 ? -13.423 -0.946 10.014 1.00 97.88 89 ALA A N 1
ATOM 686 C CA . ALA A 1 89 ? -12.257 -0.514 10.778 1.00 97.88 89 ALA A CA 1
ATOM 687 C C . ALA A 1 89 ? -11.458 -1.710 11.322 1.00 97.88 89 ALA A C 1
ATOM 689 O O . ALA A 1 89 ? -10.244 -1.760 11.126 1.00 97.88 89 ALA A O 1
ATOM 690 N N . ASP A 1 90 ? -12.128 -2.707 11.910 1.00 98.12 90 ASP A N 1
ATOM 691 C CA . ASP A 1 90 ? -11.486 -3.937 12.404 1.00 98.12 90 ASP A CA 1
ATOM 692 C C . ASP A 1 90 ? -10.840 -4.732 11.255 1.00 98.12 90 ASP A C 1
ATOM 694 O O . ASP A 1 90 ? -9.689 -5.154 11.357 1.00 98.12 90 ASP A O 1
ATOM 698 N N . LYS A 1 91 ? -11.516 -4.836 10.100 1.00 97.31 91 LYS A N 1
ATOM 699 C CA . LYS A 1 91 ? -10.946 -5.470 8.902 1.00 97.31 91 LYS A CA 1
ATOM 700 C C . LYS A 1 91 ? -9.704 -4.739 8.388 1.00 97.31 91 LYS A C 1
ATOM 702 O O . LYS A 1 91 ? -8.705 -5.393 8.092 1.00 97.31 91 LYS A O 1
ATOM 707 N N . LYS A 1 92 ? -9.743 -3.403 8.260 1.00 96.94 92 LYS A N 1
ATOM 708 C CA . LYS A 1 92 ? -8.564 -2.628 7.828 1.00 96.94 92 LYS A CA 1
ATOM 709 C C . LYS A 1 92 ? -7.417 -2.811 8.819 1.00 96.94 92 LYS A C 1
ATOM 711 O O . LYS A 1 92 ? -6.289 -3.015 8.384 1.00 96.94 92 LYS A O 1
ATOM 716 N N . LEU A 1 93 ? -7.702 -2.784 10.122 1.00 97.75 93 LEU A N 1
ATOM 717 C CA . LEU A 1 93 ? -6.700 -3.031 11.153 1.00 97.75 93 LEU A CA 1
ATOM 718 C C . LEU A 1 93 ? -6.060 -4.414 10.993 1.00 97.75 93 LEU A C 1
ATOM 720 O O . LEU A 1 93 ? -4.839 -4.497 10.949 1.00 97.75 93 LEU A O 1
ATOM 724 N N . ALA A 1 94 ? -6.853 -5.477 10.851 1.00 97.38 94 ALA A N 1
ATOM 725 C CA . ALA A 1 94 ? -6.331 -6.830 10.668 1.00 97.38 94 ALA A CA 1
ATOM 726 C C . ALA A 1 94 ? -5.394 -6.933 9.450 1.00 97.38 94 ALA A C 1
ATOM 728 O O . ALA A 1 94 ? -4.327 -7.535 9.535 1.00 97.38 94 ALA A O 1
ATOM 729 N N . GLU A 1 95 ? -5.744 -6.294 8.330 1.00 96.31 95 GLU A N 1
ATOM 730 C CA . GLU A 1 95 ? -4.878 -6.244 7.144 1.00 96.31 95 GLU A CA 1
ATOM 731 C C . GLU A 1 95 ? -3.586 -5.438 7.397 1.00 96.31 95 GLU A C 1
ATOM 733 O O . GLU A 1 95 ? -2.510 -5.856 6.971 1.00 96.31 95 GLU A O 1
ATOM 738 N N . LEU A 1 96 ? -3.661 -4.316 8.122 1.00 96.56 96 LEU A N 1
ATOM 739 C CA . LEU A 1 96 ? -2.493 -3.509 8.506 1.00 96.56 96 LEU A CA 1
ATOM 740 C C . LEU A 1 96 ? -1.535 -4.258 9.440 1.00 96.56 96 LEU A C 1
ATOM 742 O O . LEU A 1 96 ? -0.322 -4.150 9.266 1.00 96.56 96 LEU A O 1
ATOM 746 N N . VAL A 1 97 ? -2.065 -5.051 10.375 1.00 96.25 97 VAL A N 1
ATOM 747 C CA . VAL A 1 97 ? -1.265 -5.910 11.262 1.00 96.25 97 VAL A CA 1
ATOM 748 C C . VAL A 1 97 ? -0.427 -6.895 10.449 1.00 96.25 97 VAL A C 1
ATOM 750 O O . VAL A 1 97 ? 0.772 -6.999 10.685 1.00 96.25 97 VAL A O 1
ATOM 753 N N . VAL A 1 98 ? -0.999 -7.528 9.419 1.00 96.06 98 VAL A N 1
ATOM 754 C CA . VAL A 1 98 ? -0.250 -8.449 8.543 1.00 96.06 98 VAL A CA 1
ATOM 755 C C . VAL A 1 98 ? 0.927 -7.749 7.851 1.00 96.06 98 VAL A C 1
ATOM 757 O O . VAL A 1 98 ? 2.009 -8.328 7.727 1.00 96.06 98 VAL A O 1
ATOM 760 N N . PHE A 1 99 ? 0.756 -6.499 7.404 1.00 95.31 99 PHE A N 1
ATOM 761 C CA . PHE A 1 99 ? 1.869 -5.729 6.836 1.00 95.31 99 PHE A CA 1
ATOM 762 C C . PHE A 1 99 ? 2.918 -5.393 7.893 1.00 95.31 99 PHE A C 1
ATOM 764 O O . PHE A 1 99 ? 4.105 -5.576 7.638 1.00 95.31 99 PHE A O 1
ATOM 771 N N . GLN A 1 100 ? 2.506 -4.960 9.083 1.00 93.00 100 GLN A N 1
ATOM 772 C CA . GLN A 1 100 ? 3.428 -4.651 10.174 1.00 93.00 100 GLN A CA 1
ATOM 773 C C . GLN A 1 100 ? 4.251 -5.878 10.595 1.00 93.00 100 GLN A C 1
ATOM 775 O O . GLN A 1 100 ? 5.465 -5.778 10.760 1.00 93.00 100 GLN A O 1
ATOM 780 N N . GLU A 1 101 ? 3.624 -7.049 10.702 1.00 92.75 101 GLU A N 1
ATOM 781 C CA . GLU A 1 101 ? 4.297 -8.323 10.976 1.00 92.75 101 GLU A CA 1
ATOM 782 C C . GL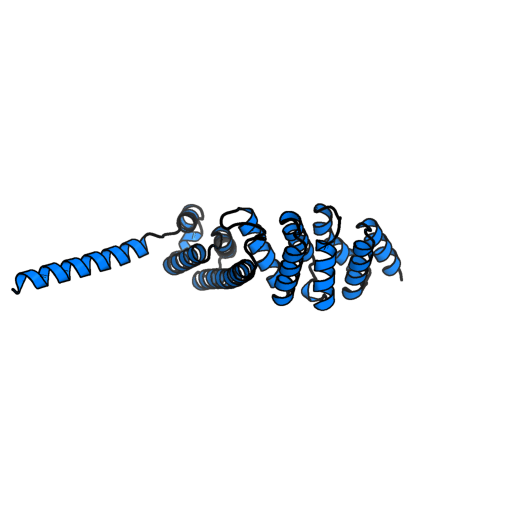U A 1 101 ? 5.265 -8.710 9.853 1.00 92.75 101 GLU A C 1
ATOM 784 O O . GLU A 1 101 ? 6.388 -9.151 10.111 1.00 92.75 101 GLU A O 1
ATOM 789 N N . MET A 1 102 ? 4.866 -8.510 8.591 1.00 91.88 102 MET A N 1
ATOM 790 C CA . MET A 1 102 ? 5.751 -8.722 7.449 1.00 91.88 102 MET A CA 1
ATOM 791 C C . MET A 1 102 ? 6.998 -7.839 7.553 1.00 91.88 102 MET A C 1
ATOM 793 O O . MET A 1 102 ? 8.100 -8.362 7.412 1.00 91.88 102 MET A O 1
ATOM 797 N N . LEU A 1 103 ? 6.855 -6.550 7.866 1.00 89.94 103 LEU A N 1
ATOM 798 C CA . LEU A 1 103 ? 7.988 -5.639 8.051 1.00 89.94 103 LEU A CA 1
ATOM 799 C C . LEU A 1 103 ? 8.856 -6.029 9.253 1.00 89.94 103 LEU A C 1
ATOM 801 O O . LEU A 1 103 ? 10.082 -6.007 9.161 1.00 89.94 103 LEU A O 1
ATOM 805 N N . ALA A 1 104 ? 8.235 -6.449 10.356 1.00 88.50 104 ALA A N 1
ATOM 806 C CA . ALA A 1 104 ? 8.933 -6.901 11.556 1.00 88.50 104 ALA A CA 1
ATOM 807 C C . ALA A 1 104 ? 9.716 -8.210 11.351 1.00 88.50 104 ALA A C 1
ATOM 809 O O . ALA A 1 104 ? 10.654 -8.476 12.099 1.00 88.50 104 ALA A O 1
ATOM 810 N N . SER A 1 105 ? 9.364 -9.015 10.339 1.00 88.94 105 SER A N 1
ATOM 811 C CA . SER A 1 105 ? 10.069 -10.265 10.020 1.00 88.94 105 SER A CA 1
ATOM 812 C C . SER A 1 105 ? 11.445 -10.068 9.365 1.00 88.94 105 SER A C 1
ATOM 814 O O . SER A 1 105 ? 12.189 -11.037 9.218 1.00 88.94 105 SER A O 1
ATOM 816 N N . PHE A 1 106 ? 11.802 -8.836 8.988 1.00 84.19 106 PHE A N 1
ATOM 817 C CA . PHE A 1 106 ? 13.103 -8.508 8.404 1.00 84.19 106 PHE A CA 1
ATOM 818 C C . PHE A 1 106 ? 14.099 -7.985 9.455 1.00 84.19 106 PHE A C 1
ATOM 820 O O . PHE A 1 106 ? 13.688 -7.418 10.471 1.00 84.19 106 PHE A O 1
ATOM 827 N N . PRO A 1 107 ? 15.420 -8.155 9.234 1.00 78.25 107 PRO A N 1
ATOM 828 C CA . PRO A 1 107 ? 16.444 -7.702 10.172 1.00 78.25 107 PRO A CA 1
ATOM 829 C C . PRO A 1 107 ? 16.312 -6.217 10.523 1.00 78.25 107 PRO A C 1
ATOM 831 O O . PRO A 1 107 ? 16.124 -5.370 9.652 1.00 78.25 107 PRO A O 1
ATOM 834 N N . SER A 1 108 ? 16.503 -5.878 11.801 1.00 68.81 108 SER A N 1
ATOM 835 C CA . SER A 1 108 ? 16.385 -4.498 12.295 1.00 68.81 108 SER A CA 1
ATOM 836 C C . SER A 1 108 ? 17.381 -3.518 11.671 1.00 68.81 108 SER A C 1
ATOM 838 O O . SER A 1 108 ? 17.152 -2.314 11.739 1.00 68.81 108 SER A O 1
ATOM 840 N N . SER A 1 109 ? 18.468 -4.017 11.071 1.00 64.19 109 SER A N 1
ATOM 841 C CA . SER A 1 109 ? 19.443 -3.220 10.316 1.00 64.19 109 SER A CA 1
ATOM 842 C C . SER A 1 109 ? 18.850 -2.572 9.063 1.00 64.19 109 SER A C 1
ATOM 844 O O . SER A 1 109 ? 19.446 -1.637 8.535 1.00 64.19 109 SER A O 1
ATOM 846 N N . PHE A 1 110 ? 17.685 -3.039 8.610 1.00 67.94 110 PHE A N 1
ATOM 847 C CA . PHE A 1 110 ? 16.909 -2.419 7.550 1.00 67.94 110 PHE A CA 1
ATOM 848 C C . PHE A 1 110 ? 15.442 -2.304 7.974 1.00 67.94 110 PHE A C 1
ATOM 850 O O . PHE A 1 110 ? 14.591 -3.132 7.643 1.00 67.94 110 PHE A O 1
ATOM 857 N N . LYS A 1 111 ? 15.138 -1.247 8.726 1.00 71.12 111 LYS A N 1
ATOM 858 C CA . LYS A 1 111 ? 13.768 -0.754 8.879 1.00 71.12 111 LYS A CA 1
ATOM 859 C C . LYS A 1 111 ? 13.626 0.465 7.988 1.00 71.12 111 LYS A C 1
ATOM 861 O O . LYS A 1 111 ? 14.357 1.427 8.191 1.00 71.12 111 LYS A O 1
ATOM 866 N N . ALA A 1 112 ? 12.715 0.405 7.014 1.00 72.12 112 ALA A N 1
ATOM 867 C CA . ALA A 1 112 ? 12.454 1.547 6.141 1.00 72.12 112 ALA A CA 1
ATOM 868 C C . ALA A 1 112 ? 12.077 2.784 6.974 1.00 72.12 112 ALA A C 1
ATOM 870 O O . ALA A 1 112 ? 12.692 3.831 6.825 1.00 72.12 112 ALA A O 1
ATOM 871 N N . PHE A 1 113 ? 11.133 2.617 7.905 1.00 79.38 113 PHE A N 1
ATOM 872 C CA . PHE A 1 113 ? 10.722 3.637 8.870 1.00 79.38 113 PHE A CA 1
ATOM 873 C C . PHE A 1 113 ? 10.416 2.973 10.218 1.00 79.38 113 PHE A C 1
ATOM 875 O O . PHE A 1 113 ? 9.927 1.839 10.266 1.00 79.38 113 PHE A O 1
ATOM 882 N N . GLY A 1 114 ? 10.746 3.641 11.321 1.00 68.75 114 GLY A N 1
ATOM 883 C CA . GLY A 1 114 ? 10.459 3.181 12.676 1.00 68.75 114 GLY A CA 1
ATOM 884 C C . GLY A 1 114 ? 8.997 3.395 13.104 1.00 68.75 114 GLY A C 1
ATOM 885 O O . GLY A 1 114 ? 8.296 4.246 12.552 1.00 68.75 114 GLY A O 1
ATOM 886 N N . PRO A 1 115 ? 8.508 2.654 14.119 1.00 69.19 115 PRO A N 1
ATOM 887 C CA . PRO A 1 115 ? 7.205 2.920 14.727 1.00 69.19 115 PRO A CA 1
ATOM 888 C C . PRO A 1 115 ? 7.107 4.366 15.236 1.00 69.19 115 PRO A C 1
ATOM 890 O O . PRO A 1 115 ? 8.016 4.843 15.912 1.00 69.19 115 PRO A O 1
ATOM 893 N N . GLY A 1 116 ? 6.000 5.049 14.935 1.00 66.50 116 GLY A N 1
ATOM 894 C CA . GLY A 1 116 ? 5.768 6.442 15.339 1.00 66.50 116 GLY A CA 1
ATOM 895 C C . GLY A 1 116 ? 6.371 7.501 14.409 1.00 66.50 116 GLY A C 1
ATOM 896 O O . GLY A 1 116 ? 6.088 8.682 14.586 1.00 66.50 116 GLY A O 1
ATOM 897 N N . GLU A 1 117 ? 7.148 7.111 13.396 1.00 76.50 117 GLU A N 1
ATOM 898 C CA . GLU A 1 117 ? 7.527 8.031 12.324 1.00 76.50 117 GLU A CA 1
ATOM 899 C C . GLU A 1 117 ? 6.322 8.295 11.409 1.00 76.50 117 GLU A C 1
ATOM 901 O O . GLU A 1 117 ? 5.658 7.356 10.970 1.00 76.50 117 GLU A O 1
ATOM 906 N N . GLU A 1 118 ? 6.070 9.557 11.050 1.00 79.19 118 GLU A N 1
ATOM 907 C CA . GLU A 1 118 ? 4.995 9.949 10.115 1.00 79.19 118 GLU A CA 1
ATOM 908 C C . GLU A 1 118 ? 5.058 9.142 8.803 1.00 79.19 118 GLU A C 1
ATOM 910 O O . GLU A 1 118 ? 4.053 8.693 8.244 1.00 79.19 118 GLU A O 1
ATOM 915 N N . LYS A 1 119 ? 6.280 8.871 8.336 1.00 86.06 119 LYS A N 1
ATOM 916 C CA . LYS A 1 119 ? 6.525 8.093 7.121 1.00 86.06 119 LYS A CA 1
ATOM 917 C C . LYS A 1 119 ? 6.175 6.613 7.267 1.00 86.06 119 LYS A C 1
ATOM 919 O O . LYS A 1 119 ? 5.844 5.988 6.262 1.00 86.06 119 LYS A O 1
ATOM 924 N N . ASN A 1 120 ? 6.160 6.059 8.481 1.00 87.25 120 ASN A N 1
ATOM 925 C CA . ASN A 1 120 ? 5.707 4.687 8.712 1.00 87.25 120 ASN A CA 1
ATOM 926 C C . ASN A 1 120 ? 4.211 4.534 8.402 1.00 87.25 120 ASN A C 1
ATOM 928 O O . ASN A 1 120 ? 3.816 3.576 7.738 1.00 87.25 120 ASN A O 1
ATOM 932 N N . ALA A 1 121 ? 3.383 5.506 8.798 1.00 90.75 121 ALA A N 1
ATOM 933 C CA . ALA A 1 121 ? 1.963 5.511 8.452 1.00 90.75 121 ALA A CA 1
ATOM 934 C C . ALA A 1 121 ? 1.756 5.578 6.937 1.00 90.75 121 ALA A C 1
ATOM 936 O O . ALA A 1 121 ? 0.996 4.790 6.367 1.00 90.75 121 ALA A O 1
ATOM 937 N N . LEU A 1 122 ? 2.498 6.461 6.265 1.00 92.88 122 LEU A N 1
ATOM 938 C CA . LEU A 1 122 ? 2.477 6.571 4.809 1.00 92.88 122 LEU A CA 1
ATOM 939 C C . LEU A 1 122 ? 2.937 5.274 4.121 1.00 92.88 122 LEU A C 1
ATOM 941 O O . LEU A 1 122 ? 2.351 4.863 3.114 1.00 92.88 122 LEU A O 1
ATOM 945 N N . PHE A 1 123 ? 3.955 4.608 4.658 1.00 93.81 123 PHE A N 1
ATOM 946 C CA . PHE A 1 123 ? 4.468 3.357 4.114 1.00 93.81 123 PHE A CA 1
ATOM 947 C C . PHE A 1 123 ? 3.466 2.208 4.280 1.00 93.81 123 PHE A C 1
ATOM 949 O O . PHE A 1 123 ? 3.103 1.577 3.287 1.00 93.81 123 PHE A O 1
ATOM 956 N N . LEU A 1 124 ? 2.916 2.001 5.481 1.00 94.56 124 LEU A N 1
ATOM 957 C CA . LEU A 1 124 ? 1.860 1.011 5.732 1.00 94.56 124 LEU A CA 1
ATOM 958 C C . LEU A 1 124 ? 0.620 1.259 4.866 1.00 94.56 124 LEU A C 1
ATOM 960 O O . LEU A 1 124 ? 0.082 0.327 4.264 1.00 94.56 124 LEU A O 1
ATOM 964 N N . LYS A 1 125 ? 0.199 2.522 4.731 1.00 94.94 125 LYS A N 1
ATOM 965 C CA . LYS A 1 125 ? -0.882 2.914 3.818 1.00 94.94 125 LYS A CA 1
ATOM 966 C C . LYS A 1 125 ? -0.564 2.534 2.376 1.00 94.94 125 LYS A C 1
ATOM 968 O O . LYS A 1 125 ? -1.438 2.041 1.667 1.00 94.94 125 LYS A O 1
ATOM 973 N N . THR A 1 126 ? 0.677 2.737 1.939 1.00 95.69 126 THR A N 1
ATOM 974 C CA . THR A 1 126 ? 1.120 2.381 0.586 1.00 95.69 126 THR A CA 1
ATOM 975 C C . THR A 1 126 ? 1.049 0.868 0.359 1.00 95.69 126 THR A C 1
ATOM 977 O O . THR A 1 126 ? 0.497 0.440 -0.654 1.00 95.69 126 THR A O 1
ATOM 980 N N . LEU A 1 127 ? 1.517 0.055 1.312 1.00 96.19 127 LEU A N 1
ATOM 981 C CA . LEU A 1 127 ? 1.417 -1.411 1.247 1.00 96.19 127 LEU A CA 1
ATOM 982 C C . LEU A 1 127 ? -0.040 -1.882 1.175 1.00 96.19 127 LEU A C 1
ATOM 984 O O . LEU A 1 127 ? -0.395 -2.686 0.310 1.00 96.19 127 LEU A O 1
ATOM 988 N N . TYR A 1 128 ? -0.895 -1.325 2.035 1.00 95.75 128 TYR A N 1
ATOM 989 C CA . TYR A 1 128 ? -2.327 -1.607 2.038 1.00 95.75 128 TYR A CA 1
ATOM 990 C C . TYR A 1 128 ? -2.974 -1.280 0.686 1.00 95.75 128 TYR A C 1
ATOM 992 O O . TYR A 1 128 ? -3.692 -2.105 0.122 1.00 95.75 128 TYR A O 1
ATOM 1000 N N . LEU A 1 129 ? -2.690 -0.102 0.121 1.00 94.75 129 LEU A N 1
ATOM 1001 C CA . LEU A 1 129 ? -3.238 0.310 -1.173 1.00 94.75 129 LEU A CA 1
ATOM 1002 C C . LEU A 1 129 ? -2.751 -0.573 -2.326 1.00 94.75 129 LEU A C 1
ATOM 1004 O O . LEU A 1 129 ? -3.546 -0.901 -3.204 1.00 94.75 129 LEU A O 1
ATOM 1008 N N . LEU A 1 130 ? -1.481 -0.985 -2.323 1.00 95.94 130 LEU A N 1
ATOM 1009 C CA . LEU A 1 130 ? -0.945 -1.918 -3.316 1.00 95.94 130 LEU A CA 1
ATOM 1010 C C . LEU A 1 130 ? -1.677 -3.259 -3.272 1.00 95.94 130 LEU A C 1
ATOM 1012 O O . LEU A 1 130 ? -2.116 -3.753 -4.311 1.00 95.94 130 LEU A O 1
ATOM 1016 N N . ALA A 1 131 ? -1.874 -3.817 -2.078 1.00 94.62 131 ALA A N 1
ATOM 1017 C CA . ALA A 1 131 ? -2.621 -5.058 -1.918 1.00 94.62 131 ALA A CA 1
ATOM 1018 C C . ALA A 1 131 ? -4.083 -4.917 -2.368 1.00 94.62 131 ALA A C 1
ATOM 1020 O O . ALA A 1 131 ? -4.609 -5.800 -3.044 1.00 94.62 131 ALA A O 1
ATOM 1021 N N . LYS A 1 132 ? -4.736 -3.781 -2.073 1.00 92.50 132 LYS A N 1
ATOM 1022 C CA . LYS A 1 132 ? -6.092 -3.488 -2.573 1.00 92.50 132 LYS A CA 1
ATOM 1023 C C . LYS A 1 132 ? -6.170 -3.351 -4.092 1.00 92.50 132 LYS A C 1
ATOM 1025 O O . LYS A 1 132 ? -7.233 -3.603 -4.644 1.00 92.50 132 LYS A O 1
ATOM 1030 N N . ARG A 1 133 ? -5.068 -2.999 -4.756 1.00 91.56 133 ARG A N 1
ATOM 1031 C CA . ARG A 1 133 ? -4.928 -2.960 -6.223 1.00 91.56 133 ARG A CA 1
ATOM 1032 C C . ARG A 1 133 ? -4.453 -4.291 -6.820 1.00 91.56 133 ARG A C 1
ATOM 1034 O O . ARG A 1 133 ? -3.912 -4.320 -7.920 1.00 91.56 133 ARG A O 1
ATOM 1041 N N . GLY A 1 134 ? -4.589 -5.381 -6.068 1.00 90.94 134 GLY A N 1
ATOM 1042 C CA . GLY A 1 134 ? -4.287 -6.727 -6.540 1.00 90.94 134 GLY A CA 1
ATOM 1043 C C . GLY A 1 134 ? -2.815 -7.127 -6.458 1.00 90.94 134 GLY A C 1
ATOM 1044 O O . GLY A 1 134 ? -2.472 -8.194 -6.960 1.00 90.94 134 GLY A O 1
ATOM 1045 N N . MET A 1 135 ? -1.935 -6.339 -5.821 1.00 95.31 135 MET A N 1
ATOM 1046 C CA . MET A 1 135 ? -0.548 -6.767 -5.622 1.00 95.31 135 MET A CA 1
ATOM 1047 C C . MET A 1 135 ? -0.483 -7.943 -4.630 1.00 95.31 135 MET A C 1
ATOM 1049 O O . MET A 1 135 ? -0.858 -7.783 -3.464 1.00 95.31 135 MET A O 1
ATOM 1053 N N . PRO A 1 136 ? 0.032 -9.119 -5.035 1.00 94.38 136 PRO A N 1
ATOM 1054 C CA . PRO A 1 136 ? 0.158 -10.259 -4.139 1.00 94.38 136 PRO A CA 1
ATOM 1055 C C . PRO A 1 136 ? 1.127 -9.978 -2.985 1.00 94.38 136 PRO A C 1
ATOM 1057 O O . PRO A 1 136 ? 2.222 -9.452 -3.191 1.00 94.38 136 PRO A O 1
ATOM 1060 N N . MET A 1 137 ? 0.780 -10.439 -1.781 1.00 94.00 137 MET A N 1
ATOM 1061 C CA . MET A 1 137 ? 1.631 -10.327 -0.586 1.00 94.00 137 MET A CA 1
ATOM 1062 C C . MET A 1 137 ? 3.034 -10.921 -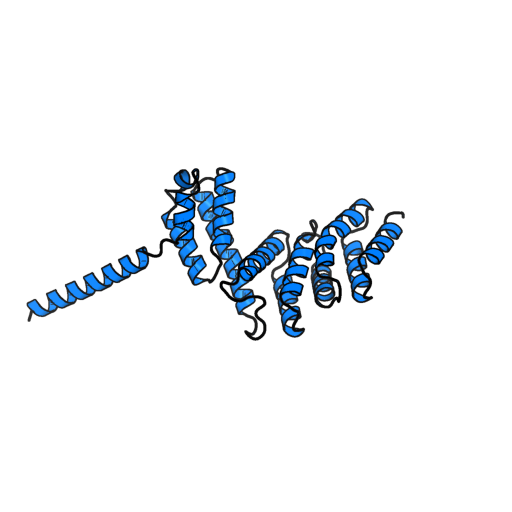0.796 1.00 94.00 137 MET A C 1
ATOM 1064 O O . MET A 1 137 ? 4.024 -10.380 -0.310 1.00 94.00 137 MET A O 1
ATOM 1068 N N . ALA A 1 138 ? 3.133 -12.016 -1.558 1.00 95.50 138 ALA A N 1
ATOM 1069 C CA . ALA A 1 138 ? 4.412 -12.635 -1.900 1.00 95.50 138 ALA A CA 1
ATOM 1070 C C . ALA A 1 138 ? 5.328 -11.688 -2.697 1.00 95.50 138 ALA A C 1
ATOM 1072 O O . ALA A 1 138 ? 6.532 -11.668 -2.452 1.00 95.50 138 ALA A O 1
ATOM 1073 N N . ILE A 1 139 ? 4.764 -10.867 -3.593 1.00 96.56 139 ILE A N 1
ATOM 1074 C CA . ILE A 1 139 ? 5.522 -9.870 -4.361 1.00 96.56 139 ILE A CA 1
ATOM 1075 C C . ILE A 1 139 ? 5.946 -8.715 -3.453 1.00 96.56 139 ILE A C 1
ATOM 1077 O O . ILE A 1 139 ? 7.114 -8.349 -3.464 1.00 96.56 139 ILE A O 1
ATOM 1081 N N . LEU A 1 140 ? 5.055 -8.190 -2.602 1.00 96.00 140 LEU A N 1
ATOM 1082 C CA . LEU A 1 140 ? 5.423 -7.151 -1.626 1.00 96.00 140 LEU A CA 1
ATOM 1083 C C . LEU A 1 140 ? 6.598 -7.591 -0.742 1.00 96.00 140 LEU A C 1
ATOM 1085 O O . LEU A 1 140 ? 7.580 -6.862 -0.608 1.00 96.00 140 LEU A O 1
ATOM 1089 N N . ARG A 1 141 ? 6.525 -8.812 -0.199 1.00 95.44 141 ARG A N 1
ATOM 1090 C CA . ARG A 1 141 ? 7.594 -9.406 0.614 1.00 95.44 141 ARG A CA 1
ATOM 1091 C C . ARG A 1 141 ? 8.887 -9.578 -0.184 1.00 95.44 141 ARG A C 1
ATOM 1093 O O . ARG A 1 141 ? 9.952 -9.259 0.329 1.00 95.44 141 ARG A O 1
ATOM 1100 N N . SER A 1 142 ? 8.792 -10.064 -1.421 1.00 96.00 142 SER A N 1
ATOM 1101 C CA . SER A 1 142 ? 9.925 -10.249 -2.338 1.00 96.00 142 SER A CA 1
ATOM 1102 C C . SER A 1 142 ? 10.642 -8.928 -2.644 1.00 96.00 142 SER A C 1
ATOM 1104 O O . SER A 1 142 ? 11.867 -8.849 -2.548 1.00 96.00 142 SER A O 1
ATOM 1106 N N . LEU A 1 143 ? 9.888 -7.868 -2.944 1.00 96.62 143 LEU A N 1
ATOM 1107 C CA . LEU A 1 143 ? 10.435 -6.541 -3.228 1.00 96.62 143 LEU A CA 1
ATOM 1108 C C . LEU A 1 143 ? 11.040 -5.884 -1.985 1.00 96.62 143 LEU A C 1
ATOM 1110 O O . LEU A 1 143 ? 12.107 -5.281 -2.077 1.00 96.62 143 LEU A O 1
ATOM 1114 N N . TYR A 1 144 ? 10.394 -6.023 -0.824 1.00 95.00 144 TYR A N 1
ATOM 1115 C CA . TYR A 1 144 ? 10.949 -5.523 0.434 1.00 95.00 144 TYR A CA 1
ATOM 1116 C C . TYR A 1 144 ? 12.251 -6.254 0.793 1.00 95.00 144 TYR A C 1
ATOM 1118 O O . TYR A 1 144 ? 13.244 -5.605 1.102 1.00 95.00 144 TYR A O 1
ATOM 1126 N N . ALA A 1 145 ? 12.289 -7.585 0.650 1.00 94.12 145 ALA A N 1
ATOM 1127 C CA . ALA A 1 145 ? 13.502 -8.383 0.840 1.00 94.12 145 ALA A CA 1
ATOM 1128 C C . ALA A 1 145 ? 14.641 -7.924 -0.081 1.00 94.12 145 ALA A C 1
ATOM 1130 O O . ALA A 1 145 ? 15.760 -7.705 0.376 1.00 94.12 145 ALA A O 1
ATOM 1131 N N . PHE A 1 146 ? 14.341 -7.702 -1.364 1.00 95.19 146 PHE A N 1
ATOM 1132 C CA . PHE A 1 146 ? 15.315 -7.180 -2.318 1.00 95.19 146 PHE A CA 1
ATOM 1133 C C . PHE A 1 146 ? 15.856 -5.807 -1.897 1.00 95.19 146 PHE A C 1
ATOM 1135 O O . PHE A 1 146 ? 17.063 -5.576 -1.973 1.00 95.19 146 PHE A O 1
ATOM 1142 N N . ALA A 1 147 ? 14.990 -4.906 -1.424 1.00 93.69 147 ALA A N 1
ATOM 1143 C CA . ALA A 1 147 ? 15.405 -3.603 -0.913 1.00 93.69 147 ALA A CA 1
ATOM 1144 C C . ALA A 1 147 ? 16.320 -3.732 0.318 1.00 93.69 147 ALA A C 1
ATOM 1146 O O . ALA A 1 147 ? 17.339 -3.044 0.387 1.00 93.69 147 ALA A O 1
ATOM 1147 N N . CYS A 1 148 ? 16.013 -4.656 1.240 1.00 90.44 148 CYS A N 1
ATOM 1148 C CA . CYS A 1 148 ? 16.868 -4.968 2.389 1.00 90.44 148 CYS A CA 1
ATOM 1149 C C . CYS A 1 148 ? 18.263 -5.431 1.953 1.00 90.44 148 CYS A C 1
ATOM 1151 O O . CYS A 1 148 ? 19.271 -4.900 2.420 1.00 90.44 148 CYS A O 1
ATOM 1153 N N . GLU A 1 149 ? 18.324 -6.416 1.055 1.00 92.00 149 GLU A N 1
ATOM 1154 C CA . GLU A 1 149 ? 19.571 -7.013 0.560 1.00 92.00 149 GLU A CA 1
ATOM 1155 C C . GLU A 1 149 ? 20.465 -5.978 -0.131 1.00 92.00 149 GLU A C 1
ATOM 1157 O O . GLU A 1 149 ? 21.684 -5.981 0.047 1.00 92.00 149 GLU A O 1
ATOM 1162 N N . ASN A 1 150 ? 19.853 -5.052 -0.874 1.00 91.56 150 ASN A N 1
ATOM 1163 C CA . ASN A 1 150 ? 20.557 -4.022 -1.635 1.00 91.56 150 ASN A CA 1
ATOM 1164 C C . ASN A 1 150 ? 20.746 -2.709 -0.865 1.00 91.56 150 ASN A C 1
ATOM 1166 O O . ASN A 1 150 ? 21.296 -1.759 -1.420 1.00 91.56 150 ASN A O 1
ATOM 1170 N N . ARG A 1 151 ? 20.315 -2.645 0.404 1.00 90.44 151 ARG A N 1
ATOM 1171 C CA . ARG A 1 151 ? 20.361 -1.435 1.242 1.00 90.44 151 ARG A CA 1
ATOM 1172 C C . ARG A 1 151 ? 19.742 -0.221 0.537 1.00 90.44 151 ARG A C 1
ATOM 1174 O O . ARG A 1 151 ? 20.285 0.881 0.594 1.00 90.44 151 ARG A O 1
ATOM 1181 N N . THR A 1 152 ? 18.629 -0.436 -0.162 1.00 90.62 152 THR A N 1
ATOM 1182 C CA . THR A 1 152 ? 17.917 0.628 -0.873 1.00 90.62 152 THR A CA 1
ATOM 1183 C C . THR A 1 152 ? 17.433 1.680 0.120 1.00 90.62 152 THR A C 1
ATOM 1185 O O . THR A 1 152 ? 16.861 1.344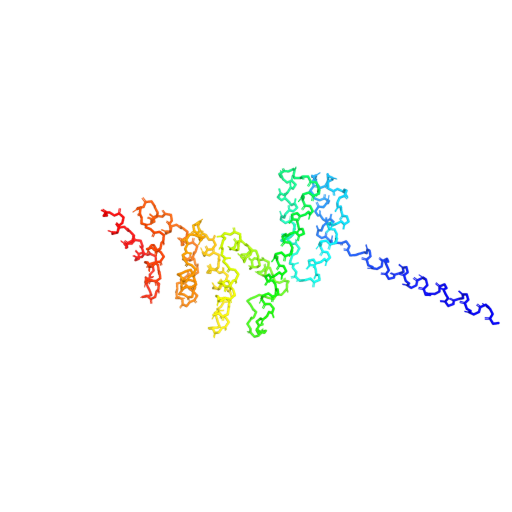 1.150 1.00 90.62 152 THR A O 1
ATOM 1188 N N . ASP A 1 153 ? 17.631 2.958 -0.191 1.00 90.00 153 ASP A N 1
ATOM 1189 C CA . ASP A 1 153 ? 17.129 4.042 0.651 1.00 90.00 153 ASP A CA 1
ATOM 1190 C C . ASP A 1 153 ? 15.600 3.946 0.856 1.00 90.00 153 ASP A C 1
ATOM 1192 O O . ASP A 1 153 ? 14.849 3.617 -0.070 1.00 90.00 153 ASP A O 1
ATOM 1196 N N . ALA A 1 154 ? 15.135 4.225 2.075 1.00 89.44 154 ALA A N 1
ATOM 1197 C CA . ALA A 1 154 ? 13.730 4.080 2.446 1.00 89.44 154 ALA A CA 1
ATOM 1198 C C . ALA A 1 154 ? 12.798 5.002 1.641 1.00 89.44 154 ALA A C 1
ATOM 1200 O O . ALA A 1 154 ? 11.681 4.600 1.300 1.00 89.44 154 ALA A O 1
ATOM 1201 N N . GLU A 1 155 ? 13.256 6.203 1.268 1.00 89.44 155 GLU A N 1
ATOM 1202 C CA . GLU A 1 155 ? 12.497 7.117 0.411 1.00 89.44 155 GLU A CA 1
ATOM 1203 C C . GLU A 1 155 ? 12.365 6.566 -1.001 1.00 89.44 155 GLU A C 1
ATOM 1205 O O . GLU A 1 155 ? 11.298 6.674 -1.608 1.00 89.44 155 GLU A O 1
ATOM 1210 N N . ILE A 1 156 ? 13.424 5.944 -1.528 1.00 92.12 156 ILE A N 1
ATOM 1211 C CA . ILE A 1 156 ? 13.378 5.285 -2.837 1.00 92.12 156 ILE A CA 1
ATOM 1212 C C . ILE A 1 156 ? 12.378 4.132 -2.792 1.00 92.12 156 ILE A C 1
ATOM 1214 O O . ILE A 1 156 ? 11.512 4.050 -3.663 1.00 92.12 156 ILE A O 1
ATOM 1218 N N . LEU A 1 157 ? 12.443 3.284 -1.763 1.00 94.06 157 LEU A N 1
ATOM 1219 C CA . LEU A 1 157 ? 11.520 2.164 -1.585 1.00 94.06 157 LEU A CA 1
ATOM 1220 C C . LEU A 1 157 ? 10.060 2.633 -1.532 1.00 94.06 157 LEU A C 1
ATOM 1222 O O . LEU A 1 157 ? 9.225 2.156 -2.306 1.00 94.06 157 LEU A O 1
ATOM 1226 N N . LEU A 1 158 ? 9.758 3.610 -0.671 1.00 93.75 158 LEU A N 1
ATOM 1227 C CA . LEU A 1 158 ? 8.428 4.208 -0.574 1.00 93.75 158 LEU A CA 1
ATOM 1228 C C . LEU A 1 158 ? 7.983 4.800 -1.916 1.00 93.75 158 LEU A C 1
ATOM 1230 O O . LEU A 1 158 ? 6.843 4.602 -2.335 1.00 93.75 158 LEU A O 1
ATOM 1234 N N . SER A 1 159 ? 8.872 5.498 -2.618 1.00 93.50 159 SER A N 1
ATOM 1235 C CA . SER A 1 159 ? 8.552 6.152 -3.887 1.00 93.50 159 SER A CA 1
ATOM 1236 C C . SER A 1 159 ? 8.284 5.164 -5.017 1.00 93.50 159 SER A C 1
ATOM 1238 O O . SER A 1 159 ? 7.342 5.364 -5.785 1.00 93.50 159 SER A O 1
ATOM 1240 N N . VAL A 1 160 ? 9.051 4.075 -5.099 1.00 95.69 160 VAL A N 1
ATOM 1241 C CA . VAL A 1 160 ? 8.795 2.982 -6.045 1.00 95.69 160 VAL A CA 1
ATOM 1242 C C . VAL A 1 160 ? 7.455 2.325 -5.735 1.00 95.69 160 VAL A C 1
ATOM 1244 O O . VAL A 1 160 ? 6.643 2.145 -6.640 1.00 95.69 160 VAL A O 1
ATOM 1247 N N . PHE A 1 161 ? 7.176 2.021 -4.465 1.00 96.00 161 PHE A N 1
ATOM 1248 C CA . PHE A 1 161 ? 5.913 1.398 -4.060 1.00 96.00 161 PHE A CA 1
ATOM 1249 C C . PHE A 1 161 ? 4.716 2.304 -4.357 1.00 96.00 161 PHE A C 1
ATOM 1251 O O . PHE A 1 161 ? 3.708 1.841 -4.888 1.00 96.00 161 PHE A O 1
ATOM 1258 N N . ARG A 1 162 ? 4.840 3.613 -4.118 1.00 94.56 162 ARG A N 1
ATOM 1259 C CA . ARG A 1 162 ? 3.828 4.591 -4.533 1.00 94.56 162 ARG A CA 1
ATOM 1260 C C . ARG A 1 162 ? 3.669 4.633 -6.050 1.00 94.56 162 ARG A C 1
ATOM 1262 O O . ARG A 1 162 ? 2.539 4.613 -6.522 1.00 94.56 162 ARG A O 1
ATOM 1269 N N . GLY A 1 163 ? 4.765 4.646 -6.809 1.00 94.19 163 GLY A N 1
ATOM 1270 C CA . GLY A 1 163 ? 4.748 4.630 -8.274 1.00 94.19 163 GLY A CA 1
ATOM 1271 C C . GLY A 1 163 ? 4.040 3.404 -8.855 1.00 94.19 163 GLY A C 1
ATOM 1272 O O . GLY A 1 163 ? 3.151 3.547 -9.692 1.00 94.19 163 GLY A O 1
ATOM 1273 N N . LEU A 1 164 ? 4.348 2.209 -8.341 1.00 95.44 164 LEU A N 1
ATOM 1274 C CA . LEU A 1 164 ? 3.609 0.978 -8.649 1.00 95.44 164 LEU A CA 1
ATOM 1275 C C . LEU A 1 164 ? 2.133 1.115 -8.264 1.00 95.44 164 LEU A C 1
ATOM 1277 O O . LEU A 1 164 ? 1.243 0.744 -9.026 1.00 95.44 164 LEU A O 1
ATOM 1281 N N . GLY A 1 165 ? 1.877 1.734 -7.113 1.00 93.31 165 GLY A N 1
ATOM 1282 C CA . GLY A 1 165 ? 0.547 2.065 -6.634 1.00 93.31 165 GLY A CA 1
ATOM 1283 C C . GLY A 1 165 ? -0.224 2.999 -7.560 1.00 93.31 165 GLY A C 1
ATOM 1284 O O . GLY A 1 165 ? -1.439 2.988 -7.481 1.00 93.31 165 GLY A O 1
ATOM 1285 N N . HIS A 1 166 ? 0.410 3.759 -8.457 1.00 91.19 166 HIS A N 1
ATOM 1286 C CA . HIS A 1 166 ? -0.272 4.598 -9.451 1.00 91.19 166 HIS A CA 1
ATOM 1287 C C . HIS A 1 166 ? -0.656 3.854 -10.740 1.00 91.19 166 HIS A C 1
ATOM 1289 O O . HIS A 1 166 ? -1.392 4.401 -11.560 1.00 91.19 166 HIS A O 1
ATOM 1295 N N . ILE A 1 167 ? -0.225 2.605 -10.923 1.00 92.06 167 ILE A N 1
ATOM 1296 C CA . ILE A 1 167 ? -0.617 1.793 -12.076 1.00 92.06 167 ILE A CA 1
ATOM 1297 C C . ILE A 1 167 ? -2.040 1.268 -11.833 1.00 92.06 167 ILE A C 1
ATOM 1299 O O . ILE A 1 167 ? -2.273 0.450 -10.948 1.00 92.06 167 ILE A O 1
ATOM 1303 N N . HIS A 1 168 ? -3.018 1.752 -12.602 1.00 87.44 168 HIS A N 1
ATOM 1304 C CA . HIS A 1 168 ? -4.433 1.378 -12.430 1.00 87.44 168 HIS A CA 1
ATOM 1305 C C . HIS A 1 168 ? -4.759 -0.059 -12.854 1.00 87.44 168 HIS A C 1
ATOM 1307 O O . HIS A 1 168 ? -5.775 -0.599 -12.440 1.00 87.44 168 HIS A O 1
ATOM 1313 N N . VAL A 1 169 ? -3.888 -0.670 -13.654 1.00 89.25 169 VAL A N 1
ATOM 1314 C CA . VAL A 1 169 ? -4.026 -2.025 -14.211 1.00 89.25 169 VAL A CA 1
ATOM 1315 C C . VAL A 1 169 ? -3.029 -3.006 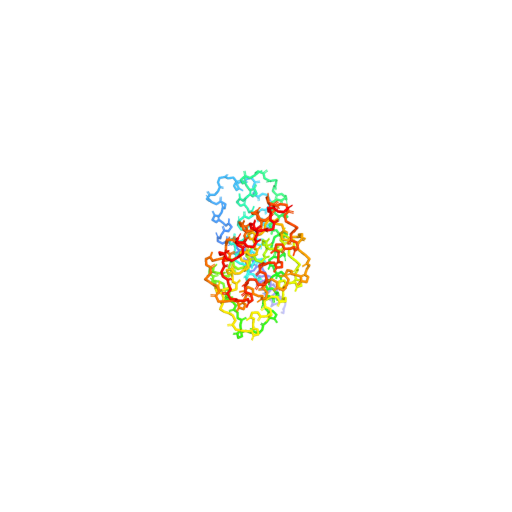-13.584 1.00 89.25 169 VAL A C 1
ATOM 1317 O O . VAL A 1 169 ? -2.628 -3.981 -14.213 1.00 89.25 169 VAL A O 1
ATOM 1320 N N . LEU A 1 170 ? -2.578 -2.722 -12.357 1.00 91.31 170 LEU A N 1
ATOM 1321 C CA . LEU A 1 170 ? -1.534 -3.477 -11.654 1.00 91.31 170 LEU A CA 1
ATOM 1322 C C . LEU A 1 170 ? -1.855 -4.978 -11.564 1.00 91.31 170 LEU A C 1
ATOM 1324 O O . LEU A 1 170 ? -0.989 -5.810 -11.816 1.00 91.31 170 LEU A O 1
ATOM 1328 N N . GLU A 1 171 ? -3.113 -5.306 -11.275 1.00 92.31 171 GLU A N 1
ATOM 1329 C CA . GLU A 1 171 ? -3.660 -6.668 -11.208 1.00 92.31 171 GLU A CA 1
ATOM 1330 C C . GLU A 1 171 ? -3.601 -7.447 -12.532 1.00 92.31 171 GLU A C 1
ATOM 1332 O O . GLU A 1 171 ? -3.613 -8.676 -12.523 1.00 92.31 171 GLU A O 1
ATOM 1337 N N . LEU A 1 172 ? -3.501 -6.751 -13.671 1.00 92.19 172 LEU A N 1
ATOM 1338 C CA . LEU A 1 172 ? -3.389 -7.364 -14.998 1.00 92.19 172 LEU A CA 1
ATOM 1339 C C . LEU A 1 172 ? -1.934 -7.672 -15.382 1.00 92.19 172 LEU A C 1
ATOM 1341 O O . LEU A 1 172 ? -1.684 -8.318 -16.402 1.00 92.19 172 LEU A O 1
ATOM 1345 N N . ILE A 1 173 ? -0.958 -7.210 -14.595 1.00 93.75 173 ILE A N 1
ATOM 1346 C CA . ILE A 1 173 ? 0.457 -7.488 -14.839 1.00 93.75 173 ILE A CA 1
ATOM 1347 C C . ILE A 1 173 ? 0.778 -8.899 -14.323 1.00 93.75 173 ILE A C 1
ATOM 1349 O O . ILE A 1 173 ? 0.571 -9.180 -13.141 1.00 93.75 173 ILE A O 1
ATOM 1353 N N . PRO A 1 174 ? 1.348 -9.797 -15.154 1.00 93.31 174 PRO A N 1
ATOM 1354 C CA . PRO A 1 174 ? 1.750 -11.123 -14.695 1.00 93.31 174 PRO A CA 1
ATOM 1355 C C . PRO A 1 174 ? 2.700 -11.037 -13.497 1.00 93.31 174 PRO A C 1
ATOM 1357 O O . PRO A 1 174 ? 3.690 -10.309 -13.554 1.00 93.31 174 PRO A O 1
ATOM 1360 N N . GLY A 1 175 ? 2.457 -11.826 -12.446 1.00 93.50 175 GLY A N 1
ATOM 1361 C CA . GLY A 1 175 ? 3.184 -11.703 -11.174 1.00 93.50 175 GLY A CA 1
ATOM 1362 C C . GLY A 1 175 ? 4.713 -11.723 -11.308 1.00 93.50 175 GLY A C 1
ATOM 1363 O O . GLY A 1 175 ? 5.393 -10.898 -10.706 1.00 93.50 175 GLY A O 1
ATOM 1364 N N . LYS A 1 176 ? 5.265 -12.581 -12.179 1.00 94.50 176 LYS A N 1
ATOM 1365 C CA . LYS A 1 176 ? 6.712 -12.606 -12.465 1.00 94.50 176 LYS A CA 1
ATOM 1366 C C . LYS A 1 176 ? 7.218 -11.283 -13.059 1.00 94.50 176 LYS A C 1
ATOM 1368 O O . LYS A 1 176 ? 8.272 -10.808 -12.657 1.00 94.50 176 LYS A O 1
ATOM 1373 N N . LYS A 1 177 ? 6.465 -10.683 -13.989 1.00 95.00 177 LYS A N 1
ATOM 1374 C CA . LYS A 1 177 ? 6.809 -9.382 -14.587 1.00 95.00 177 LYS A CA 1
ATOM 1375 C C . LYS A 1 177 ? 6.633 -8.236 -13.598 1.00 95.00 177 LYS A C 1
ATOM 1377 O O . LYS A 1 177 ? 7.397 -7.282 -13.650 1.00 95.00 177 LYS A O 1
ATOM 1382 N N . LEU A 1 178 ? 5.646 -8.318 -12.707 1.00 95.75 178 LEU A N 1
ATOM 1383 C CA . LEU A 1 178 ? 5.438 -7.307 -11.675 1.00 95.75 178 LEU A CA 1
ATOM 1384 C C . LEU A 1 178 ? 6.590 -7.295 -10.658 1.00 95.75 178 LEU A C 1
ATOM 1386 O O . LEU A 1 178 ? 7.097 -6.225 -10.325 1.00 95.75 178 LEU A O 1
ATOM 1390 N N . ASP A 1 179 ? 7.037 -8.472 -10.214 1.00 97.06 179 ASP A N 1
ATOM 1391 C CA . ASP A 1 179 ? 8.219 -8.607 -9.356 1.00 97.06 179 ASP A CA 1
ATOM 1392 C C . ASP A 1 179 ? 9.484 -8.086 -10.060 1.00 97.06 179 ASP A C 1
ATOM 1394 O O . ASP A 1 179 ? 10.232 -7.282 -9.504 1.00 97.06 179 ASP A O 1
ATOM 1398 N N . GLU A 1 180 ? 9.677 -8.458 -11.328 1.00 97.25 180 GLU A N 1
ATOM 1399 C CA . GLU A 1 180 ? 10.788 -7.982 -12.155 1.00 97.25 180 GLU A CA 1
ATOM 1400 C C . GLU A 1 180 ? 10.785 -6.455 -12.323 1.00 97.25 180 GLU A C 1
ATOM 1402 O O . GLU A 1 180 ? 11.822 -5.816 -12.135 1.00 97.25 180 GLU A O 1
ATOM 1407 N N . LEU A 1 181 ? 9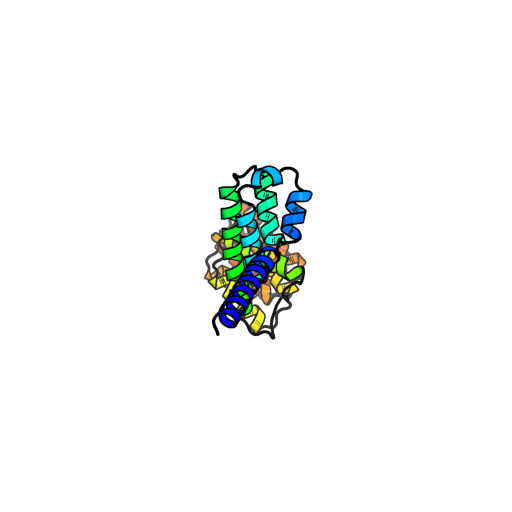.623 -5.863 -12.622 1.00 96.25 181 LEU A N 1
ATOM 1408 C CA . LEU A 1 181 ? 9.442 -4.416 -12.713 1.00 96.25 181 LEU A CA 1
ATOM 1409 C C . LEU A 1 181 ? 9.822 -3.738 -11.395 1.00 96.25 181 LEU A C 1
ATOM 1411 O O . LEU A 1 181 ? 10.620 -2.804 -11.404 1.00 96.25 181 LEU A O 1
ATOM 1415 N N . GLY A 1 182 ? 9.298 -4.219 -10.265 1.00 96.81 182 GLY A N 1
ATOM 1416 C CA . GLY A 1 182 ? 9.602 -3.653 -8.952 1.00 96.81 182 GLY A CA 1
ATOM 1417 C C . GLY A 1 182 ? 11.098 -3.688 -8.628 1.00 96.81 182 GLY A C 1
ATOM 1418 O O . GLY A 1 182 ? 11.660 -2.669 -8.233 1.00 96.81 182 GLY A O 1
ATOM 1419 N N . ARG A 1 183 ? 11.771 -4.821 -8.868 1.00 97.19 183 ARG A N 1
ATOM 1420 C CA . ARG A 1 183 ? 13.223 -4.966 -8.646 1.00 97.19 183 ARG A CA 1
ATOM 1421 C C . ARG A 1 183 ? 14.038 -4.026 -9.528 1.00 97.19 183 ARG A C 1
ATOM 1423 O O . ARG A 1 183 ? 14.972 -3.391 -9.048 1.00 97.19 183 ARG A O 1
ATOM 1430 N N . VAL A 1 184 ? 13.674 -3.912 -10.806 1.00 95.75 184 VAL A N 1
ATOM 1431 C CA . VAL A 1 184 ? 14.352 -3.011 -11.746 1.00 95.75 184 VAL A CA 1
ATOM 1432 C C . VAL A 1 184 ? 14.178 -1.552 -11.335 1.00 95.75 184 VAL A C 1
ATOM 1434 O O . VAL A 1 184 ? 15.148 -0.803 -11.385 1.00 95.75 184 VAL A O 1
ATOM 1437 N N . LEU A 1 185 ? 12.990 -1.153 -10.874 1.00 95.38 185 LEU A N 1
ATOM 1438 C CA . LEU A 1 185 ? 12.754 0.198 -10.361 1.00 95.38 185 LEU A CA 1
ATOM 1439 C C . LEU A 1 185 ? 13.576 0.478 -9.095 1.00 95.38 185 LEU A C 1
ATOM 1441 O O . LEU A 1 185 ? 14.228 1.518 -9.029 1.00 95.38 185 LEU A O 1
ATOM 1445 N N . LEU A 1 186 ? 13.608 -0.456 -8.137 1.00 95.31 186 LEU A N 1
ATOM 1446 C CA . LEU A 1 186 ? 14.396 -0.334 -6.900 1.00 95.31 186 LEU A CA 1
ATOM 1447 C C . LEU A 1 186 ? 15.907 -0.245 -7.156 1.00 95.31 186 LEU A C 1
ATOM 1449 O O . LEU A 1 186 ? 16.611 0.444 -6.424 1.00 95.31 186 LEU A O 1
ATOM 1453 N N . ALA A 1 187 ? 16.402 -0.926 -8.190 1.00 93.69 187 ALA A N 1
ATOM 1454 C CA . ALA A 1 187 ? 17.804 -0.876 -8.601 1.00 93.69 187 ALA A CA 1
ATOM 1455 C C . ALA A 1 187 ? 18.132 0.315 -9.523 1.00 93.69 187 ALA A C 1
ATOM 1457 O O . ALA A 1 187 ? 19.298 0.536 -9.862 1.00 93.69 187 ALA A O 1
ATOM 1458 N N . SER A 1 188 ? 17.123 1.060 -9.980 1.00 91.62 188 SER A N 1
ATOM 1459 C CA . SER A 1 188 ? 17.321 2.121 -10.960 1.00 91.62 188 SER A CA 1
ATOM 1460 C C . SER A 1 188 ? 17.930 3.378 -10.341 1.00 91.62 188 SER A C 1
ATOM 1462 O O . SER A 1 188 ? 17.758 3.676 -9.162 1.00 91.62 188 SER A O 1
ATOM 1464 N N . LYS A 1 189 ? 18.606 4.170 -11.178 1.00 87.75 189 LYS A N 1
ATOM 1465 C CA . LYS A 1 189 ? 19.096 5.514 -10.826 1.00 87.75 189 LYS A CA 1
ATOM 1466 C C . LYS A 1 189 ? 18.112 6.615 -11.229 1.00 87.75 189 LYS A C 1
ATOM 1468 O O . LYS A 1 189 ? 18.510 7.766 -11.406 1.00 87.75 189 LYS A O 1
ATOM 1473 N N . LEU A 1 190 ? 16.848 6.261 -11.461 1.00 87.31 190 LEU A N 1
ATOM 1474 C CA . LEU A 1 190 ? 15.847 7.238 -11.863 1.00 87.31 190 LEU A CA 1
ATOM 1475 C C . LEU A 1 190 ? 15.558 8.205 -10.706 1.00 87.31 190 LEU A C 1
ATOM 1477 O O . LEU A 1 190 ? 15.499 7.781 -9.550 1.00 87.31 190 LEU A O 1
ATOM 1481 N N . PRO A 1 191 ? 15.331 9.500 -10.993 1.00 87.69 191 PRO A N 1
ATOM 1482 C CA . PRO A 1 191 ? 14.856 10.432 -9.981 1.00 87.69 191 PRO A CA 1
ATOM 1483 C C . PRO A 1 191 ? 13.530 9.953 -9.387 1.00 87.69 191 PRO A C 1
ATOM 1485 O O . PRO A 1 191 ? 12.648 9.537 -10.133 1.00 87.69 191 PRO A O 1
ATOM 1488 N N . VAL A 1 192 ? 13.349 10.094 -8.072 1.00 86.31 192 VAL A N 1
ATOM 1489 C CA . VAL A 1 192 ? 12.132 9.683 -7.344 1.00 86.31 192 VAL A CA 1
ATOM 1490 C C . VAL A 1 192 ? 10.834 10.197 -7.986 1.00 86.31 192 VAL A C 1
ATOM 1492 O O . VAL A 1 192 ? 9.850 9.461 -8.076 1.00 86.31 192 VAL A O 1
ATOM 1495 N N . SER A 1 193 ? 10.839 11.428 -8.508 1.00 84.12 193 SER A N 1
ATOM 1496 C CA . SER A 1 193 ? 9.696 12.029 -9.211 1.00 84.12 193 SER A CA 1
ATOM 1497 C C . SER A 1 193 ? 9.239 11.233 -10.441 1.00 84.12 193 SER A C 1
ATOM 1499 O O . SER A 1 193 ? 8.071 11.291 -10.815 1.00 84.12 193 SER A O 1
ATOM 1501 N N . THR A 1 194 ? 10.135 10.447 -11.042 1.00 86.38 194 THR A N 1
ATOM 1502 C CA . THR A 1 194 ? 9.872 9.617 -12.223 1.00 86.38 194 THR A CA 1
ATOM 1503 C C . THR A 1 194 ? 8.909 8.472 -11.923 1.00 86.38 194 THR A C 1
ATOM 1505 O O . THR A 1 194 ? 8.101 8.115 -12.780 1.00 86.38 194 THR A O 1
ATOM 1508 N N . TYR A 1 195 ? 8.956 7.902 -10.715 1.00 88.06 195 TYR A N 1
ATOM 1509 C CA . TYR A 1 195 ? 8.140 6.736 -10.368 1.00 88.06 195 TYR A CA 1
ATOM 1510 C C . TYR A 1 195 ? 6.642 7.050 -10.373 1.00 88.06 195 TYR A C 1
ATOM 1512 O O . TYR A 1 195 ? 5.837 6.206 -10.760 1.00 88.06 195 TYR A O 1
ATOM 1520 N N . LEU A 1 196 ? 6.257 8.279 -10.017 1.00 85.25 196 LEU A N 1
ATOM 1521 C CA . LEU A 1 196 ? 4.855 8.709 -10.032 1.00 85.25 196 LEU A CA 1
ATOM 1522 C C . LEU A 1 196 ? 4.289 8.825 -11.458 1.00 85.25 196 LEU A C 1
ATOM 1524 O O . LEU A 1 196 ? 3.085 8.679 -11.653 1.00 85.25 196 LEU A O 1
ATOM 1528 N N . SER A 1 197 ? 5.149 9.009 -12.462 1.00 88.62 197 SER A N 1
ATOM 1529 C CA . SER A 1 197 ? 4.751 9.083 -13.873 1.00 88.62 197 SER A CA 1
ATOM 1530 C C . SER A 1 197 ? 4.472 7.717 -14.506 1.00 88.62 197 SER A C 1
ATOM 1532 O O . SER A 1 197 ? 3.952 7.664 -15.620 1.00 88.62 197 SER A O 1
ATOM 1534 N N . LEU A 1 198 ? 4.778 6.605 -13.821 1.00 88.06 198 LEU A N 1
ATOM 1535 C CA . LEU A 1 198 ? 4.541 5.254 -14.345 1.00 88.06 198 LEU A CA 1
ATOM 1536 C C . LEU A 1 198 ? 3.063 5.015 -14.671 1.00 88.06 198 LEU A C 1
ATOM 1538 O O . LEU A 1 198 ? 2.760 4.433 -15.709 1.00 88.06 198 LEU A O 1
ATOM 1542 N N . GLY A 1 199 ? 2.139 5.517 -13.846 1.00 90.06 199 GLY A N 1
ATOM 1543 C CA . GLY A 1 199 ? 0.703 5.417 -14.128 1.00 90.06 199 GLY A CA 1
ATOM 1544 C C . GLY A 1 199 ? 0.337 6.007 -15.496 1.00 90.06 199 GLY A C 1
ATOM 1545 O O . GLY A 1 199 ? -0.340 5.356 -16.292 1.00 90.06 199 GLY A O 1
ATOM 1546 N N . SER A 1 200 ? 0.868 7.190 -15.818 1.00 90.38 200 SER A N 1
ATOM 1547 C CA . SER A 1 200 ? 0.641 7.867 -17.103 1.00 90.38 200 SER A CA 1
ATOM 1548 C C . SER A 1 200 ? 1.216 7.093 -18.290 1.00 90.38 200 SER A C 1
ATOM 1550 O O . SER A 1 200 ? 0.604 7.066 -19.356 1.00 90.38 200 SER A O 1
ATOM 1552 N N . VAL A 1 201 ? 2.359 6.425 -18.109 1.00 91.19 201 VAL A N 1
ATOM 1553 C CA . VAL A 1 201 ? 2.965 5.558 -19.134 1.00 91.19 201 VAL A CA 1
ATOM 1554 C C . VAL A 1 201 ? 2.031 4.397 -19.485 1.00 91.19 201 VAL A C 1
ATOM 1556 O O . VAL A 1 201 ? 1.798 4.136 -20.666 1.00 91.19 201 VAL A O 1
ATOM 1559 N N . PHE A 1 202 ? 1.453 3.731 -18.480 1.00 92.38 202 PHE A N 1
ATOM 1560 C CA . PHE A 1 202 ? 0.489 2.649 -18.707 1.00 92.38 202 PHE A CA 1
ATOM 1561 C C . PHE A 1 202 ? -0.787 3.146 -19.387 1.00 92.38 202 PHE A C 1
ATOM 1563 O O . PHE A 1 202 ? -1.250 2.508 -20.329 1.00 92.38 202 PHE A O 1
ATOM 1570 N N . VAL A 1 203 ? -1.321 4.299 -18.971 1.00 91.56 203 VAL A N 1
ATOM 1571 C CA . VAL A 1 203 ? -2.488 4.918 -19.625 1.00 91.56 203 VAL A CA 1
ATOM 1572 C C . VAL A 1 203 ? -2.194 5.205 -21.096 1.00 91.56 203 VAL A C 1
ATOM 1574 O O . VAL A 1 203 ? -2.977 4.829 -21.963 1.00 91.56 203 VAL A O 1
ATOM 1577 N N . LYS A 1 204 ? -1.045 5.816 -21.396 1.00 91.06 204 LYS A N 1
ATOM 1578 C CA . LYS A 1 204 ? -0.648 6.141 -22.768 1.00 91.06 204 LYS A CA 1
ATOM 1579 C C . LYS A 1 204 ? -0.475 4.894 -23.634 1.00 91.06 204 LYS A C 1
ATOM 1581 O O . LYS A 1 204 ? -0.963 4.877 -24.757 1.00 91.06 204 LYS A O 1
ATOM 1586 N N . GLY A 1 205 ? 0.206 3.865 -23.129 1.00 90.38 205 GLY A N 1
ATOM 1587 C CA . GLY A 1 205 ? 0.377 2.613 -23.866 1.00 90.38 205 GLY A CA 1
ATOM 1588 C C . GLY A 1 205 ? -0.958 1.918 -24.135 1.00 90.38 205 GLY A C 1
ATOM 1589 O O . GLY A 1 205 ? -1.182 1.453 -25.247 1.00 90.38 205 GLY A O 1
ATOM 1590 N N . ASN A 1 206 ? -1.868 1.931 -23.158 1.00 90.19 206 ASN A N 1
ATOM 1591 C CA . ASN A 1 206 ? -3.205 1.363 -23.312 1.00 90.19 206 ASN A CA 1
ATOM 1592 C C . ASN A 1 206 ? -4.061 2.131 -24.334 1.00 90.19 206 ASN A C 1
ATOM 1594 O O . ASN A 1 206 ? -4.810 1.515 -25.075 1.00 90.19 206 ASN A O 1
ATOM 1598 N N . LEU A 1 207 ? -3.929 3.463 -24.412 1.00 90.50 207 LEU A N 1
ATOM 1599 C CA . LEU A 1 207 ? -4.587 4.280 -25.447 1.00 90.50 207 LEU A CA 1
ATOM 1600 C C . LEU A 1 207 ? -4.031 4.035 -26.859 1.00 90.50 207 LEU A C 1
ATOM 1602 O O . LEU A 1 207 ? -4.681 4.399 -27.832 1.00 90.50 207 LEU A O 1
ATOM 1606 N N . GLY A 1 208 ? -2.829 3.468 -26.967 1.00 89.25 208 GLY A N 1
ATOM 1607 C CA . GLY A 1 208 ? -2.234 3.025 -28.228 1.00 89.25 208 GLY A CA 1
ATOM 1608 C C . GLY A 1 208 ? -2.421 1.532 -28.496 1.00 89.25 208 GLY A C 1
ATOM 1609 O O . GLY A 1 208 ? -1.615 0.974 -29.233 1.00 89.25 208 GLY A O 1
ATOM 1610 N N . ASP A 1 209 ? -3.389 0.885 -27.835 1.00 91.00 209 ASP A N 1
ATOM 1611 C CA . ASP A 1 209 ? -3.712 -0.543 -27.961 1.00 91.00 209 ASP A CA 1
ATOM 1612 C C . ASP A 1 209 ? -2.528 -1.501 -27.707 1.00 91.00 209 ASP A C 1
ATOM 1614 O O . ASP A 1 209 ? -2.502 -2.641 -28.175 1.00 91.00 209 ASP A O 1
ATOM 1618 N N . ILE A 1 210 ? -1.535 -1.069 -26.919 1.00 92.94 210 ILE A N 1
ATOM 1619 C CA . ILE A 1 210 ? -0.382 -1.903 -26.565 1.00 92.94 210 ILE A CA 1
ATOM 1620 C C . ILE A 1 210 ? -0.759 -2.801 -25.375 1.00 92.94 210 ILE A C 1
ATOM 1622 O O . ILE A 1 210 ? -1.153 -2.287 -24.323 1.00 92.94 210 ILE A O 1
ATOM 1626 N N . PRO A 1 211 ? -0.572 -4.131 -25.462 1.00 92.62 211 PRO A N 1
ATOM 1627 C CA . PRO A 1 211 ? -0.843 -5.035 -24.349 1.00 92.62 211 PRO A CA 1
ATOM 1628 C C . PRO A 1 211 ? -0.077 -4.655 -23.071 1.00 92.62 211 PRO A C 1
ATOM 1630 O O . PRO A 1 211 ? 1.126 -4.394 -23.103 1.00 92.62 211 PRO A O 1
ATOM 1633 N N . ILE A 1 212 ? -0.730 -4.729 -21.905 1.00 93.19 212 ILE A N 1
ATOM 1634 C CA . ILE A 1 212 ? -0.139 -4.383 -20.591 1.00 93.19 212 ILE A CA 1
ATOM 1635 C C . ILE A 1 212 ? 1.190 -5.108 -20.327 1.00 93.19 212 ILE A C 1
ATOM 1637 O O . ILE A 1 212 ? 2.150 -4.525 -19.815 1.00 93.19 212 ILE A O 1
ATOM 1641 N N . SER A 1 213 ? 1.274 -6.381 -20.714 1.00 92.44 213 SER A N 1
ATOM 1642 C CA . SER A 1 213 ? 2.492 -7.187 -20.587 1.00 92.44 213 SER A CA 1
ATOM 1643 C C . SER A 1 213 ? 3.650 -6.634 -21.427 1.00 92.44 213 SER A C 1
ATOM 1645 O O . SER A 1 213 ? 4.807 -6.718 -21.013 1.00 92.44 213 SER A O 1
ATOM 1647 N N . GLU A 1 214 ? 3.351 -6.057 -22.589 1.00 93.81 214 GLU A N 1
ATOM 1648 C CA . GLU A 1 214 ? 4.325 -5.451 -23.494 1.00 93.81 214 GLU A CA 1
ATOM 1649 C C . GLU A 1 214 ? 4.761 -4.067 -23.004 1.00 93.81 214 GLU A C 1
ATOM 1651 O O . GLU A 1 214 ? 5.963 -3.813 -22.939 1.00 93.81 214 GLU A O 1
ATOM 1656 N N . ILE A 1 215 ? 3.827 -3.225 -22.539 1.00 94.38 215 ILE A N 1
ATOM 1657 C CA . ILE A 1 215 ? 4.149 -1.956 -21.857 1.00 94.38 215 ILE A CA 1
ATOM 1658 C C . ILE A 1 215 ? 5.111 -2.218 -20.692 1.00 94.38 215 ILE A C 1
ATOM 1660 O O . ILE A 1 215 ? 6.145 -1.564 -20.567 1.00 94.38 215 ILE A O 1
ATOM 1664 N N . THR A 1 216 ? 4.799 -3.222 -19.866 1.00 94.94 216 THR A N 1
ATOM 1665 C CA . THR A 1 216 ? 5.637 -3.616 -18.726 1.00 94.94 216 THR A CA 1
ATOM 1666 C C . THR A 1 216 ? 7.053 -3.996 -19.166 1.00 94.94 216 THR A C 1
ATOM 1668 O O . THR A 1 216 ? 8.024 -3.544 -18.563 1.00 94.94 216 THR A O 1
ATOM 1671 N N . SER A 1 217 ? 7.185 -4.785 -20.239 1.00 94.88 217 SER A N 1
ATOM 1672 C CA . SER A 1 217 ? 8.488 -5.163 -20.803 1.00 94.88 217 SER A CA 1
ATOM 1673 C C . SER A 1 217 ? 9.279 -3.958 -21.309 1.00 94.88 217 SER A C 1
ATOM 1675 O O . SER A 1 217 ? 10.460 -3.849 -20.997 1.00 94.88 217 SER A O 1
ATOM 1677 N N . ILE A 1 218 ? 8.629 -3.023 -22.009 1.00 93.69 218 ILE A N 1
ATOM 1678 C CA . ILE A 1 218 ? 9.267 -1.789 -22.496 1.00 93.69 218 ILE A CA 1
ATOM 1679 C C . ILE A 1 218 ? 9.835 -0.976 -21.329 1.00 93.69 218 ILE A C 1
ATOM 1681 O O . ILE A 1 218 ? 10.959 -0.483 -21.411 1.00 93.69 218 ILE A O 1
ATOM 1685 N N . ILE A 1 219 ? 9.077 -0.846 -20.235 1.00 93.94 219 ILE A N 1
ATOM 1686 C CA . ILE A 1 219 ? 9.542 -0.141 -19.035 1.00 93.94 219 ILE A CA 1
ATOM 1687 C C . ILE A 1 219 ? 10.742 -0.875 -18.431 1.00 93.94 219 ILE A C 1
ATOM 1689 O O . ILE A 1 219 ? 11.775 -0.252 -18.207 1.00 93.94 219 ILE A O 1
ATOM 1693 N N . ILE A 1 220 ? 10.640 -2.188 -18.205 1.00 94.69 220 ILE A N 1
ATOM 1694 C CA . ILE A 1 220 ? 11.732 -3.000 -17.644 1.00 94.69 220 ILE A CA 1
ATOM 1695 C C . ILE A 1 220 ? 13.022 -2.836 -18.459 1.00 94.69 220 ILE A C 1
ATOM 1697 O O . ILE A 1 220 ? 14.076 -2.566 -17.885 1.00 94.69 220 ILE A O 1
ATOM 1701 N N . GLU A 1 221 ? 12.944 -2.975 -19.782 1.00 93.12 221 GLU A N 1
ATOM 1702 C CA . GLU A 1 221 ? 14.089 -2.851 -20.690 1.00 93.12 221 GLU A CA 1
ATOM 1703 C C . GLU A 1 221 ? 14.683 -1.440 -20.656 1.00 93.12 221 GLU A C 1
ATOM 1705 O O . GLU A 1 221 ? 15.887 -1.274 -20.466 1.00 93.12 221 GLU A O 1
ATOM 1710 N N . ALA A 1 222 ? 13.844 -0.406 -20.765 1.00 91.25 222 ALA A N 1
ATOM 1711 C CA . ALA A 1 222 ? 14.314 0.974 -20.751 1.00 91.25 222 ALA A CA 1
ATOM 1712 C C . ALA A 1 222 ? 15.008 1.334 -19.430 1.00 91.25 222 ALA A C 1
ATOM 1714 O O . ALA A 1 222 ? 16.079 1.937 -19.450 1.00 91.25 222 ALA A O 1
ATOM 1715 N N . VAL A 1 223 ? 14.430 0.939 -18.293 1.00 91.25 223 VAL A N 1
ATOM 1716 C CA . VAL A 1 223 ? 14.995 1.242 -16.974 1.00 91.25 223 VAL A CA 1
ATOM 1717 C C . VAL A 1 223 ? 16.290 0.461 -16.728 1.00 91.25 223 VAL A C 1
ATOM 1719 O O . VAL A 1 223 ? 17.243 1.038 -16.204 1.00 91.25 223 VAL A O 1
ATOM 1722 N N . ARG A 1 224 ? 16.376 -0.809 -17.157 1.00 89.88 224 ARG A N 1
ATOM 1723 C CA . ARG A 1 224 ? 17.625 -1.600 -17.104 1.00 89.88 224 ARG A CA 1
ATOM 1724 C C . ARG A 1 224 ? 18.757 -0.967 -17.893 1.00 89.88 224 ARG A C 1
ATOM 1726 O O . ARG A 1 224 ? 19.882 -0.920 -17.409 1.00 89.88 224 ARG A O 1
ATOM 1733 N N . ASP A 1 225 ? 18.441 -0.438 -19.068 1.00 86.19 225 ASP A N 1
ATOM 1734 C CA . ASP A 1 225 ? 19.402 0.262 -19.917 1.00 86.19 225 ASP A CA 1
ATOM 1735 C C . ASP A 1 225 ? 19.794 1.649 -19.365 1.00 86.19 225 ASP A C 1
ATOM 1737 O O . ASP A 1 225 ? 20.527 2.392 -20.020 1.00 86.19 225 ASP A O 1
ATOM 1741 N N . GLY A 1 226 ? 19.273 2.046 -18.197 1.00 79.94 226 GLY A N 1
ATOM 1742 C CA . GLY A 1 226 ? 19.491 3.366 -17.606 1.00 79.94 226 GLY A CA 1
ATOM 1743 C C . GLY A 1 226 ? 18.798 4.499 -18.366 1.00 79.94 226 GLY A C 1
ATOM 1744 O O . GLY A 1 226 ? 19.165 5.664 -18.214 1.00 79.94 226 GLY A O 1
ATOM 1745 N N . LYS A 1 227 ? 17.810 4.181 -19.208 1.00 81.50 227 LYS A N 1
ATOM 1746 C CA . LYS A 1 227 ? 17.085 5.156 -20.025 1.00 81.50 227 LYS A CA 1
ATOM 1747 C C . LYS A 1 227 ? 15.879 5.690 -19.247 1.00 81.50 227 LYS A C 1
ATOM 1749 O O . LYS A 1 227 ? 15.183 4.959 -18.549 1.00 81.50 227 LYS A O 1
ATOM 1754 N N . GLY A 1 228 ? 15.636 6.993 -19.369 1.00 81.12 228 GLY A N 1
ATOM 1755 C CA . GLY A 1 228 ? 14.528 7.673 -18.694 1.00 81.12 228 GLY A CA 1
ATOM 1756 C C . GLY A 1 228 ? 13.183 7.544 -19.418 1.00 81.12 228 GLY A C 1
ATOM 1757 O O . GLY A 1 228 ? 13.084 6.946 -20.493 1.00 81.12 228 GLY A O 1
ATOM 1758 N N . LEU A 1 229 ? 12.156 8.196 -18.860 1.00 81.69 229 LEU A N 1
ATOM 1759 C CA . LEU A 1 229 ? 10.780 8.218 -19.386 1.00 81.69 229 LEU A CA 1
ATOM 1760 C C . LEU A 1 229 ? 10.690 8.563 -20.874 1.00 81.69 229 LEU A C 1
ATOM 1762 O O . LEU A 1 229 ? 9.893 7.966 -21.586 1.00 81.69 229 LEU A O 1
ATOM 1766 N N . ILE A 1 230 ? 11.551 9.461 -21.363 1.00 84.62 230 ILE A N 1
ATOM 1767 C CA . ILE A 1 230 ? 11.574 9.871 -22.774 1.00 84.62 230 ILE A CA 1
ATOM 1768 C C . ILE A 1 230 ? 11.747 8.661 -23.700 1.00 84.62 230 ILE A C 1
ATOM 1770 O O . ILE A 1 230 ? 11.096 8.578 -24.740 1.00 84.62 230 ILE A O 1
ATOM 1774 N N . ARG A 1 231 ? 12.600 7.694 -23.336 1.00 87.38 231 ARG A N 1
ATOM 1775 C CA . ARG A 1 231 ? 12.798 6.497 -24.161 1.00 87.38 231 ARG A CA 1
ATOM 1776 C C . ARG A 1 231 ? 11.575 5.591 -24.137 1.00 87.38 231 ARG A C 1
ATOM 1778 O O . ARG A 1 231 ? 11.202 5.065 -25.182 1.00 87.38 231 ARG A O 1
ATOM 1785 N N . ILE A 1 232 ? 10.977 5.418 -22.960 1.00 88.50 232 ILE A N 1
ATOM 1786 C CA . ILE A 1 232 ? 9.743 4.648 -22.793 1.00 88.50 232 ILE A CA 1
ATOM 1787 C C . ILE A 1 232 ? 8.655 5.259 -23.685 1.00 88.50 232 ILE A C 1
ATOM 1789 O O . ILE A 1 232 ? 8.036 4.556 -24.477 1.00 88.50 232 ILE A O 1
ATOM 1793 N N . ASP A 1 233 ? 8.508 6.583 -23.654 1.00 87.25 233 ASP A N 1
ATOM 1794 C CA . ASP A 1 233 ? 7.553 7.320 -24.477 1.00 87.25 233 ASP A CA 1
ATOM 1795 C C . ASP A 1 233 ? 7.789 7.170 -25.982 1.00 87.25 233 ASP A C 1
ATOM 1797 O O . ASP A 1 233 ? 6.827 7.018 -26.740 1.00 87.25 233 ASP A O 1
ATOM 1801 N N . GLN A 1 234 ? 9.048 7.222 -26.425 1.00 88.56 234 GLN A N 1
ATOM 1802 C CA . GLN A 1 234 ? 9.415 6.996 -27.825 1.00 88.56 234 GLN A CA 1
ATOM 1803 C C . GLN A 1 234 ? 9.034 5.587 -28.282 1.00 88.56 234 GLN A C 1
ATOM 1805 O O . GLN A 1 234 ? 8.497 5.421 -29.377 1.00 88.56 234 GLN A O 1
ATOM 1810 N N . GLU A 1 235 ? 9.297 4.582 -27.449 1.00 87.94 235 GLU A N 1
ATOM 1811 C CA . GLU A 1 235 ? 9.025 3.188 -27.784 1.00 87.94 235 GLU A CA 1
ATOM 1812 C C . GLU A 1 235 ? 7.521 2.890 -27.802 1.00 87.94 235 GLU A C 1
ATOM 1814 O O . GLU A 1 235 ? 7.047 2.250 -28.740 1.00 87.94 235 GLU A O 1
ATOM 1819 N N . LEU A 1 236 ? 6.749 3.437 -26.855 1.00 89.38 236 LEU A N 1
ATOM 1820 C CA . LEU A 1 236 ? 5.286 3.351 -26.882 1.00 89.38 236 LEU A CA 1
ATOM 1821 C C . LEU A 1 236 ? 4.710 3.997 -28.149 1.00 89.38 236 LEU A C 1
ATOM 1823 O O . LEU A 1 236 ? 3.919 3.376 -28.852 1.00 89.38 236 LEU A O 1
ATOM 1827 N N . ASN A 1 237 ? 5.163 5.200 -28.510 1.00 88.06 237 ASN A N 1
ATOM 1828 C CA . ASN A 1 237 ? 4.710 5.877 -29.730 1.00 88.06 237 ASN A CA 1
ATOM 1829 C C . ASN A 1 237 ? 5.070 5.105 -31.010 1.00 88.06 237 ASN A C 1
ATOM 1831 O O . ASN A 1 237 ? 4.336 5.160 -31.994 1.00 88.06 237 ASN A O 1
ATOM 1835 N N . ARG A 1 238 ? 6.213 4.409 -31.029 1.00 88.25 238 ARG A N 1
ATOM 1836 C CA . ARG A 1 238 ? 6.647 3.598 -32.174 1.00 88.25 238 ARG A CA 1
ATOM 1837 C C . ARG A 1 238 ? 5.752 2.374 -32.373 1.00 88.25 238 ARG A C 1
ATOM 1839 O O . ARG A 1 238 ? 5.542 1.971 -33.516 1.00 88.25 238 ARG A O 1
ATOM 1846 N N . ARG A 1 239 ? 5.270 1.767 -31.283 1.00 84.38 239 ARG A N 1
ATOM 1847 C CA . ARG A 1 239 ? 4.439 0.556 -31.327 1.00 84.38 239 ARG A CA 1
ATOM 1848 C C . ARG A 1 239 ? 2.955 0.855 -31.501 1.00 84.38 239 ARG A C 1
ATOM 1850 O O . ARG A 1 239 ? 2.353 0.218 -32.344 1.00 84.38 239 ARG A O 1
ATOM 1857 N N . GLY A 1 240 ? 2.417 1.875 -30.833 1.00 76.12 240 GLY A N 1
ATOM 1858 C CA . GLY A 1 240 ? 1.002 2.263 -30.964 1.00 76.12 240 GLY A CA 1
ATOM 1859 C C . GLY A 1 240 ? 0.624 2.928 -32.297 1.00 76.12 240 GLY A C 1
ATOM 1860 O O . GLY A 1 240 ? -0.507 3.359 -32.469 1.00 76.12 240 GLY A O 1
ATOM 1861 N N . ARG A 1 241 ? 1.571 3.076 -33.234 1.00 72.44 241 ARG A N 1
ATOM 1862 C CA . ARG A 1 241 ? 1.320 3.508 -34.625 1.00 72.44 241 ARG A CA 1
ATOM 1863 C C . ARG A 1 241 ? 1.238 2.339 -35.614 1.00 72.44 241 ARG A C 1
ATOM 1865 O O . ARG A 1 241 ? 1.096 2.590 -36.809 1.00 72.44 241 ARG A O 1
ATOM 1872 N N . ARG A 1 242 ? 1.456 1.110 -35.148 1.00 57.34 242 ARG A N 1
ATOM 1873 C CA . ARG A 1 242 ? 1.333 -0.115 -35.944 1.00 57.34 242 ARG A CA 1
ATOM 1874 C C . ARG A 1 242 ? -0.055 -0.693 -35.760 1.00 57.34 242 ARG A C 1
ATOM 1876 O O . ARG A 1 242 ? -0.549 -1.252 -36.758 1.00 57.34 242 ARG A O 1
#